Protein AF-A0A412JMR2-F1 (afdb_monomer_lite)

Foldseek 3Di:
DQAFDVVQLVVQLVLLLVLLVLLQVVQPFDDAPLLNLLLSLLSSLVSLLLRLQLVVVLVVLQADPVRHGDDPVVSCVVSVVVVCCSVPVVSVLSSLLSSQQSNQLSVLLVLVVCCVPQQKKAWDDFPDPDDDPLCVLRHRFIDGSPDCLCFFCPPHLDRNTRIHIDGHPDDGPDDRPDPDPSNGGDQQSRGRCNPRVNSGDCRHCSRVVPDPSSVVNSVVNCCLQAVLPPDLPDDDDPPCPPPVVVVLVVLLVVLCVPAAQDWADAPPDDDTAHEHSQLLVQAQPDDDSLSRSSSVCSVVCRVQRNSFAWPAWAADPDPDPFFGIWTWTWDDDSNQIKIFIWTAGPVRHIYRHYMGSDPVVVVRVVHD

Structure (mmCIF, N/CA/C/O backbone):
data_AF-A0A412JMR2-F1
#
_entry.id   AF-A0A412JMR2-F1
#
loop_
_atom_site.group_PDB
_atom_site.id
_atom_site.type_symbol
_atom_site.label_atom_id
_atom_site.label_alt_id
_atom_site.label_comp_id
_atom_site.label_asym_id
_atom_site.label_entity_id
_atom_site.label_seq_id
_atom_site.pdbx_PDB_ins_code
_atom_site.Cartn_x
_atom_site.Cartn_y
_atom_site.Cartn_z
_atom_site.occupancy
_atom_site.B_iso_or_equiv
_atom_site.auth_seq_id
_atom_site.auth_comp_id
_atom_site.auth_asym_id
_atom_site.auth_atom_id
_atom_site.pdbx_PDB_model_num
ATOM 1 N N . MET A 1 1 ? 2.542 -18.816 14.848 1.00 70.94 1 MET A N 1
ATOM 2 C CA . MET A 1 1 ? 1.785 -17.691 15.440 1.00 70.94 1 MET A CA 1
ATOM 3 C C . MET A 1 1 ? 0.774 -17.212 14.420 1.00 70.94 1 MET A C 1
ATOM 5 O O . MET A 1 1 ? 1.142 -17.093 13.261 1.00 70.94 1 MET A O 1
ATOM 9 N N . THR A 1 2 ? -0.471 -16.986 14.838 1.00 81.31 2 THR A N 1
ATOM 10 C CA . THR A 1 2 ? -1.615 -16.665 13.959 1.00 81.31 2 THR A CA 1
ATOM 11 C C . THR A 1 2 ? -2.001 -15.184 13.964 1.00 81.31 2 THR A C 1
ATOM 13 O O . THR A 1 2 ? -2.945 -14.798 13.287 1.00 81.31 2 THR A O 1
ATOM 16 N N . GLU A 1 3 ? -1.305 -14.352 14.735 1.00 89.50 3 GLU A N 1
ATOM 17 C CA . GLU A 1 3 ? -1.531 -12.905 14.827 1.00 89.50 3 GLU A CA 1
ATOM 18 C C . GLU A 1 3 ? -0.349 -12.153 14.220 1.00 89.50 3 GLU A C 1
ATOM 20 O O . GLU A 1 3 ? 0.743 -12.706 14.157 1.00 89.50 3 GLU A O 1
ATOM 25 N N . ILE A 1 4 ? -0.544 -10.914 13.772 1.00 95.56 4 ILE A N 1
ATOM 26 C CA . ILE A 1 4 ? 0.532 -10.047 13.269 1.00 95.56 4 ILE A CA 1
ATOM 27 C C . ILE A 1 4 ? 0.999 -9.148 14.413 1.00 95.56 4 ILE A C 1
ATOM 29 O O . ILE A 1 4 ? 0.169 -8.474 15.021 1.00 95.56 4 ILE A O 1
ATOM 33 N N . GLU A 1 5 ? 2.304 -9.109 14.695 1.00 95.31 5 GLU A N 1
ATOM 34 C CA . GLU A 1 5 ? 2.842 -8.167 15.683 1.00 95.31 5 GLU A CA 1
ATOM 35 C C . GLU A 1 5 ? 2.712 -6.726 15.159 1.00 95.31 5 GLU A C 1
ATOM 37 O O . GLU A 1 5 ? 3.319 -6.339 14.155 1.00 95.31 5 GLU A O 1
ATOM 42 N N . GLU A 1 6 ? 1.858 -5.944 15.819 1.00 92.62 6 GLU A N 1
ATOM 43 C CA . GLU A 1 6 ? 1.401 -4.648 15.320 1.00 92.62 6 GLU A CA 1
ATOM 44 C C . GLU A 1 6 ? 2.522 -3.602 15.276 1.00 92.62 6 GLU A C 1
ATOM 46 O O . GLU A 1 6 ? 2.574 -2.793 14.349 1.00 92.62 6 GLU A O 1
ATOM 51 N N . THR A 1 7 ? 3.451 -3.613 16.234 1.00 89.50 7 THR A N 1
ATOM 52 C CA . THR A 1 7 ? 4.534 -2.618 16.305 1.00 89.50 7 THR A CA 1
ATOM 53 C C . THR A 1 7 ? 5.479 -2.757 15.117 1.00 89.50 7 THR A C 1
ATOM 55 O O . THR A 1 7 ? 5.816 -1.783 14.439 1.00 89.50 7 THR A O 1
ATOM 58 N N . LEU A 1 8 ? 5.871 -3.989 14.827 1.00 94.19 8 LEU A N 1
ATOM 59 C CA . LEU A 1 8 ? 6.732 -4.351 13.722 1.00 94.19 8 LEU A CA 1
ATOM 60 C C . LEU A 1 8 ? 6.033 -4.144 12.379 1.00 94.19 8 LEU A C 1
ATOM 62 O O . LEU A 1 8 ? 6.672 -3.706 11.417 1.00 94.19 8 LEU A O 1
ATOM 66 N N . PHE A 1 9 ? 4.724 -4.406 12.316 1.00 96.19 9 PHE A N 1
ATOM 67 C CA . PHE A 1 9 ? 3.907 -4.044 11.162 1.00 96.19 9 PHE A CA 1
ATOM 68 C C . PHE A 1 9 ? 3.946 -2.538 10.920 1.00 96.19 9 PHE A C 1
ATOM 70 O O . PHE A 1 9 ? 4.261 -2.128 9.806 1.00 96.19 9 PHE A O 1
ATOM 77 N N . ASN A 1 10 ? 3.690 -1.727 11.949 1.00 87.44 10 ASN A N 1
ATOM 78 C CA . ASN A 1 10 ? 3.664 -0.270 11.843 1.00 87.44 10 ASN A CA 1
ATOM 79 C C . ASN A 1 10 ? 4.981 0.279 11.291 1.00 87.44 10 ASN A C 1
ATOM 81 O O . ASN A 1 10 ? 4.964 1.111 10.385 1.00 87.44 10 ASN A O 1
ATOM 85 N N . GLU A 1 11 ? 6.117 -0.209 11.789 1.00 91.69 11 GLU A N 1
ATOM 86 C CA . GLU A 1 11 ? 7.427 0.261 11.336 1.00 91.69 11 GLU A CA 1
ATOM 87 C C . GLU A 1 11 ? 7.760 -0.218 9.918 1.00 91.69 11 GLU A C 1
ATOM 89 O O . GLU A 1 11 ? 8.200 0.571 9.080 1.00 91.69 11 GLU A O 1
ATOM 94 N N . THR A 1 12 ? 7.483 -1.486 9.605 1.00 96.00 12 THR A N 1
ATOM 95 C CA . THR A 1 12 ? 7.681 -2.022 8.249 1.00 96.00 12 THR A CA 1
ATOM 96 C C . THR A 1 12 ? 6.821 -1.261 7.243 1.00 96.00 12 THR A C 1
ATOM 98 O O . THR A 1 12 ? 7.317 -0.790 6.219 1.00 96.00 12 THR A O 1
ATOM 101 N N . PHE A 1 13 ? 5.543 -1.075 7.562 1.00 95.56 13 PHE A N 1
ATOM 102 C CA . PHE A 1 13 ? 4.594 -0.358 6.727 1.00 95.56 13 PHE A CA 1
ATOM 103 C C . PHE A 1 13 ? 4.994 1.108 6.540 1.00 95.56 13 PHE A C 1
ATOM 105 O O . PHE A 1 13 ? 4.992 1.591 5.409 1.00 95.56 13 PHE A O 1
ATOM 112 N N . ARG A 1 14 ? 5.441 1.793 7.602 1.00 89.69 14 ARG A N 1
ATOM 113 C CA . ARG A 1 14 ? 5.983 3.158 7.517 1.00 89.69 14 ARG A CA 1
ATOM 114 C C . ARG A 1 14 ? 7.152 3.239 6.535 1.00 89.69 14 ARG A C 1
ATOM 116 O O . ARG A 1 14 ? 7.146 4.102 5.662 1.00 89.69 14 ARG A O 1
ATOM 123 N N . ILE A 1 15 ? 8.120 2.324 6.627 1.00 93.69 15 ILE A N 1
ATOM 124 C CA . ILE A 1 15 ? 9.290 2.285 5.733 1.00 93.69 15 ILE A CA 1
ATOM 125 C C . ILE A 1 15 ? 8.869 2.091 4.269 1.00 93.69 15 ILE A C 1
ATOM 127 O O . ILE A 1 15 ? 9.385 2.781 3.383 1.00 93.69 15 ILE A O 1
ATOM 131 N N . MET A 1 16 ? 7.924 1.187 4.000 1.00 97.69 16 MET A N 1
ATOM 132 C CA . MET A 1 16 ? 7.431 0.931 2.640 1.00 97.69 16 MET A CA 1
ATOM 133 C C . MET A 1 16 ? 6.616 2.106 2.083 1.00 97.69 16 MET A C 1
ATOM 135 O O . MET A 1 16 ? 6.753 2.467 0.908 1.00 97.69 16 MET A O 1
ATOM 139 N N . THR A 1 17 ? 5.824 2.762 2.926 1.00 90.69 17 THR A N 1
ATOM 140 C CA . THR A 1 17 ? 5.088 3.977 2.567 1.00 90.69 17 THR A CA 1
ATOM 141 C C . THR A 1 17 ? 6.037 5.145 2.296 1.00 90.69 17 THR A C 1
ATOM 143 O O . THR A 1 17 ? 5.881 5.830 1.285 1.00 90.69 17 THR A O 1
ATOM 146 N N . ASP A 1 18 ? 7.093 5.323 3.093 1.00 85.56 18 ASP A N 1
ATOM 147 C CA . ASP A 1 18 ? 8.135 6.329 2.846 1.00 85.56 18 ASP A CA 1
ATOM 148 C C . ASP A 1 18 ? 8.881 6.068 1.529 1.00 85.56 18 ASP A C 1
ATOM 150 O O . ASP A 1 18 ? 9.146 6.998 0.758 1.00 85.56 18 ASP A O 1
ATOM 154 N N . ALA A 1 19 ? 9.193 4.801 1.234 1.00 96.62 19 ALA A N 1
ATOM 155 C CA . ALA A 1 19 ? 9.780 4.388 -0.040 1.00 96.62 19 ALA A CA 1
ATOM 156 C C . ALA A 1 19 ? 8.877 4.781 -1.218 1.00 96.62 19 ALA A C 1
ATOM 158 O O . ALA A 1 19 ? 9.328 5.392 -2.190 1.00 96.62 19 ALA A O 1
ATOM 159 N N . THR A 1 20 ? 7.587 4.479 -1.092 1.00 95.81 20 THR A N 1
ATOM 160 C CA . THR A 1 20 ? 6.570 4.789 -2.097 1.00 95.81 20 THR A CA 1
ATOM 161 C C . THR A 1 20 ? 6.459 6.292 -2.308 1.00 95.81 20 THR A C 1
ATOM 163 O O . THR A 1 20 ? 6.627 6.760 -3.431 1.00 95.81 20 THR A O 1
ATOM 166 N N . ASN A 1 21 ? 6.294 7.069 -1.235 1.00 85.88 21 ASN A N 1
ATOM 167 C CA . ASN A 1 21 ? 6.208 8.530 -1.274 1.00 85.88 21 ASN A CA 1
ATOM 168 C C . ASN A 1 21 ? 7.411 9.163 -1.975 1.00 85.88 21 ASN A C 1
ATOM 170 O O . ASN A 1 21 ? 7.246 10.024 -2.840 1.00 85.88 21 ASN A O 1
ATOM 174 N N . LYS A 1 22 ? 8.617 8.687 -1.653 1.00 90.38 22 LYS A N 1
ATOM 175 C CA . LYS A 1 22 ? 9.860 9.120 -2.296 1.00 90.38 22 LYS A CA 1
ATOM 176 C C . LYS A 1 22 ? 9.936 8.736 -3.774 1.00 90.38 22 LYS A C 1
ATOM 178 O O . LYS A 1 22 ? 10.588 9.432 -4.549 1.00 90.38 22 LYS A O 1
ATOM 183 N N . GLY A 1 23 ? 9.341 7.613 -4.169 1.00 95.75 23 GLY A N 1
ATOM 184 C CA . GLY A 1 23 ? 9.210 7.219 -5.569 1.00 95.75 23 GLY A CA 1
ATOM 185 C C . GLY A 1 23 ? 8.267 8.150 -6.328 1.00 95.75 23 GLY A C 1
ATOM 186 O O . GLY A 1 23 ? 8.665 8.735 -7.336 1.00 95.75 23 GLY A O 1
ATOM 187 N N . LEU A 1 24 ? 7.058 8.352 -5.797 1.00 92.25 24 LEU A N 1
ATOM 188 C CA . LEU A 1 24 ? 6.036 9.223 -6.385 1.00 92.25 24 LEU A CA 1
ATOM 189 C C . LEU A 1 24 ? 6.554 10.659 -6.558 1.00 92.25 24 LEU A C 1
ATOM 191 O O . LEU A 1 24 ? 6.456 11.222 -7.646 1.00 92.25 24 LEU A O 1
ATOM 195 N N . SER A 1 25 ? 7.225 11.219 -5.542 1.00 87.38 25 SER A N 1
ATOM 196 C CA . SER A 1 25 ? 7.774 12.583 -5.603 1.00 87.38 25 SER A CA 1
ATOM 197 C C . SER A 1 25 ? 8.869 12.775 -6.665 1.00 87.38 25 SER A C 1
ATOM 199 O O . SER A 1 25 ? 9.234 13.908 -6.965 1.00 87.38 25 SER A O 1
ATOM 201 N N . LYS A 1 26 ? 9.435 11.691 -7.216 1.00 92.06 26 LYS A N 1
ATOM 202 C CA . LYS A 1 26 ? 10.478 11.728 -8.258 1.00 92.06 26 LYS A CA 1
ATOM 203 C C . LYS A 1 26 ? 9.945 11.593 -9.686 1.00 92.06 26 LYS A C 1
ATOM 205 O O . LYS A 1 26 ? 10.720 11.800 -10.617 1.00 92.06 26 LYS A O 1
ATOM 210 N N . SER A 1 27 ? 8.692 11.182 -9.875 1.00 85.50 27 SER A N 1
ATOM 211 C CA . SER A 1 27 ? 8.098 10.999 -11.211 1.00 85.50 27 SER A CA 1
ATOM 212 C C . SER A 1 27 ? 7.680 12.333 -11.846 1.00 85.50 27 SER A C 1
ATOM 214 O O . SER A 1 27 ? 7.721 12.490 -13.068 1.00 85.50 27 SER A O 1
ATOM 216 N N . GLY A 1 28 ? 7.293 13.309 -11.017 1.00 78.56 28 GLY A N 1
ATOM 217 C CA . GLY A 1 28 ? 6.685 14.561 -11.474 1.00 78.56 28 GLY A CA 1
ATOM 218 C C . GLY A 1 28 ? 5.279 14.385 -12.067 1.00 78.56 28 GLY A C 1
ATOM 219 O O . GLY A 1 28 ? 4.667 15.381 -12.432 1.00 78.56 28 GLY A O 1
ATOM 220 N N . ALA A 1 29 ? 4.771 13.150 -12.174 1.00 86.06 29 ALA A N 1
ATOM 221 C CA . ALA A 1 29 ? 3.400 12.865 -12.571 1.00 86.06 29 ALA A CA 1
ATOM 222 C C . ALA A 1 29 ? 2.416 13.195 -11.442 1.00 86.06 29 ALA A C 1
ATOM 224 O O . ALA A 1 29 ? 2.702 12.971 -10.261 1.00 86.06 29 ALA A O 1
ATOM 225 N N . GLU A 1 30 ? 1.241 13.692 -11.821 1.00 79.56 30 GLU A N 1
ATOM 226 C CA . GLU A 1 30 ? 0.117 13.822 -10.905 1.00 79.56 30 GLU A CA 1
ATOM 227 C C . GLU A 1 30 ? -0.469 12.436 -10.631 1.00 79.56 30 GLU A C 1
ATOM 229 O O . GLU A 1 30 ? -0.770 11.670 -11.545 1.00 79.56 30 GLU A O 1
ATOM 234 N N . VAL A 1 31 ? -0.591 12.097 -9.351 1.00 80.31 31 VAL A N 1
ATOM 235 C CA . VAL A 1 31 ? -1.072 10.793 -8.905 1.00 80.31 31 VAL A CA 1
ATOM 236 C C . VAL A 1 31 ? -2.409 10.988 -8.221 1.00 80.31 31 VAL A C 1
ATOM 238 O O . VAL A 1 31 ? -2.499 11.709 -7.226 1.00 80.31 31 VAL A O 1
ATOM 241 N N . THR A 1 32 ? -3.437 10.315 -8.734 1.00 75.19 32 THR A N 1
ATOM 242 C CA . THR A 1 32 ? -4.777 10.398 -8.156 1.00 75.19 32 THR A CA 1
ATOM 243 C C . THR A 1 32 ? -4.795 9.822 -6.733 1.00 75.19 32 THR A C 1
ATOM 245 O O . THR A 1 32 ? -4.047 8.881 -6.430 1.00 75.19 32 THR A O 1
ATOM 248 N N . PRO A 1 33 ? -5.672 10.326 -5.846 1.00 69.25 33 PRO A N 1
ATOM 249 C CA . PRO A 1 33 ? -5.843 9.759 -4.509 1.00 69.25 33 PRO A CA 1
ATOM 250 C C . PRO A 1 33 ? -6.156 8.254 -4.530 1.00 69.25 33 PRO A C 1
ATOM 252 O O . PRO A 1 33 ? -5.578 7.498 -3.751 1.00 69.25 33 PRO A O 1
ATOM 255 N N . GLY A 1 34 ? -6.993 7.801 -5.473 1.00 70.44 34 GLY A N 1
ATOM 256 C CA . GLY A 1 34 ? -7.334 6.382 -5.630 1.00 70.44 34 GLY A CA 1
ATOM 257 C C . GLY A 1 34 ? -6.135 5.510 -6.014 1.00 70.44 34 GLY A C 1
ATOM 258 O O . GLY A 1 34 ? -5.950 4.427 -5.463 1.00 70.44 34 GLY A O 1
ATOM 259 N N . PHE A 1 35 ? -5.249 5.986 -6.894 1.00 80.50 35 PHE A N 1
ATOM 260 C CA . PHE A 1 35 ? -4.040 5.233 -7.229 1.00 80.50 35 PHE A CA 1
ATOM 261 C C . PHE A 1 35 ? -3.037 5.187 -6.067 1.00 80.50 35 PHE A C 1
ATOM 263 O O . PHE A 1 35 ? -2.495 4.126 -5.748 1.00 80.50 35 PHE A O 1
ATOM 270 N N . ARG A 1 36 ? -2.829 6.320 -5.381 1.00 80.94 36 ARG A N 1
ATOM 271 C CA . ARG A 1 36 ? -1.994 6.395 -4.168 1.00 80.94 36 ARG A CA 1
ATOM 272 C C . ARG A 1 36 ? -2.455 5.400 -3.104 1.00 80.94 36 ARG A C 1
ATOM 274 O O . ARG A 1 36 ? -1.627 4.758 -2.463 1.00 80.94 36 ARG A O 1
ATOM 281 N N . GLN A 1 37 ? -3.760 5.239 -2.961 1.00 76.25 37 GLN A N 1
ATOM 282 C CA . GLN A 1 37 ? -4.337 4.271 -2.050 1.00 76.25 37 GLN A CA 1
ATOM 283 C C . GLN A 1 37 ? -4.059 2.824 -2.457 1.00 76.25 37 GLN A C 1
ATOM 285 O O . GLN A 1 37 ? -3.725 2.023 -1.588 1.00 76.25 37 GLN A O 1
ATOM 290 N N . LYS A 1 38 ? -4.184 2.454 -3.740 1.00 83.75 38 LYS A N 1
ATOM 291 C CA . LYS A 1 38 ? -3.843 1.084 -4.167 1.00 83.75 38 LYS A CA 1
ATOM 292 C C . LYS A 1 38 ? -2.412 0.730 -3.774 1.00 83.75 38 LYS A C 1
ATOM 294 O O . LYS A 1 38 ? -2.175 -0.354 -3.246 1.00 83.75 38 LYS A O 1
ATOM 299 N N . LEU A 1 39 ? -1.488 1.678 -3.958 1.00 90.94 39 LEU A N 1
ATOM 300 C CA . LEU A 1 39 ? -0.096 1.541 -3.525 1.00 90.94 39 LEU A CA 1
ATOM 301 C C . LEU A 1 39 ? 0.022 1.347 -2.011 1.00 90.94 39 LEU A C 1
ATOM 303 O O . LEU A 1 39 ? 0.738 0.458 -1.556 1.00 90.94 39 LEU A O 1
ATOM 307 N N . GLU A 1 40 ? -0.702 2.135 -1.221 1.00 87.38 40 GLU A N 1
ATOM 308 C CA . GLU A 1 40 ? -0.729 1.993 0.235 1.00 87.38 40 GLU A CA 1
ATOM 309 C C . GLU A 1 40 ? -1.300 0.635 0.681 1.00 87.38 40 GLU A C 1
ATOM 311 O O . GLU A 1 40 ? -0.712 -0.041 1.525 1.00 87.38 40 GLU A O 1
ATOM 316 N N . GLN A 1 41 ? -2.394 0.177 0.070 1.00 87.62 41 GLN A N 1
ATOM 317 C CA . GLN A 1 41 ? -2.983 -1.137 0.335 1.00 87.62 41 GLN A CA 1
ATOM 318 C C . GLN A 1 41 ? -2.023 -2.272 -0.032 1.00 87.62 41 GLN A C 1
ATOM 320 O O . GLN A 1 41 ? -1.878 -3.225 0.737 1.00 87.62 41 GLN A O 1
ATOM 325 N N . GLY A 1 42 ? -1.337 -2.162 -1.173 1.00 92.75 42 GLY A N 1
ATOM 326 C CA . GLY A 1 42 ? -0.282 -3.088 -1.574 1.00 92.75 42 GLY A CA 1
ATOM 327 C C . GLY A 1 42 ? 0.863 -3.126 -0.560 1.00 92.75 42 GLY A C 1
ATOM 328 O O . GLY A 1 42 ? 1.297 -4.208 -0.159 1.00 92.75 42 GLY A O 1
ATOM 329 N N . ASN A 1 43 ? 1.299 -1.961 -0.073 1.00 95.56 43 ASN A N 1
ATOM 330 C CA . ASN A 1 43 ? 2.328 -1.860 0.962 1.00 95.56 43 ASN A CA 1
ATOM 331 C C . ASN A 1 43 ? 1.886 -2.498 2.279 1.00 95.56 43 ASN A C 1
ATOM 333 O O . ASN A 1 43 ? 2.686 -3.189 2.910 1.00 95.56 43 ASN A O 1
ATOM 337 N N . ALA A 1 44 ? 0.634 -2.295 2.692 1.00 94.00 44 ALA A N 1
ATOM 338 C CA . ALA A 1 44 ? 0.090 -2.883 3.910 1.00 94.00 44 ALA A CA 1
ATOM 339 C C . ALA A 1 44 ? 0.073 -4.416 3.825 1.00 94.00 44 ALA A C 1
ATOM 341 O O . ALA A 1 44 ? 0.556 -5.089 4.734 1.00 94.00 44 ALA A O 1
ATOM 342 N N . VAL A 1 45 ? -0.394 -4.975 2.703 1.00 95.44 45 VAL A N 1
ATOM 343 C CA . VAL A 1 45 ? -0.373 -6.427 2.456 1.00 95.44 45 VAL A CA 1
ATOM 344 C C . VAL A 1 45 ? 1.053 -6.966 2.496 1.00 95.44 45 VAL A C 1
ATOM 346 O O . VAL A 1 45 ? 1.334 -7.894 3.255 1.00 95.44 45 VAL A O 1
ATOM 349 N N . PHE A 1 46 ? 1.972 -6.360 1.740 1.00 97.81 46 PHE A N 1
ATOM 350 C CA . PHE A 1 46 ? 3.371 -6.785 1.715 1.00 97.81 46 PHE A CA 1
ATOM 351 C C . PHE A 1 46 ? 4.011 -6.743 3.110 1.00 97.81 46 PHE A C 1
ATOM 353 O O . PHE A 1 46 ? 4.654 -7.706 3.530 1.00 97.81 46 PHE A O 1
ATOM 360 N N . SER A 1 47 ? 3.785 -5.656 3.853 1.00 97.81 47 SER A N 1
ATOM 361 C CA . SER A 1 47 ? 4.330 -5.460 5.199 1.00 97.81 47 SER A CA 1
ATOM 362 C C . SER A 1 47 ? 3.789 -6.499 6.175 1.00 97.81 47 SER A C 1
ATOM 364 O O . SER A 1 47 ? 4.565 -7.109 6.903 1.00 97.81 47 SER A O 1
ATOM 366 N N . ALA A 1 48 ? 2.484 -6.774 6.148 1.00 97.31 48 ALA A N 1
ATOM 367 C CA . ALA A 1 48 ? 1.872 -7.780 7.008 1.00 97.31 48 ALA A CA 1
ATOM 368 C C . ALA A 1 48 ? 2.422 -9.190 6.726 1.00 97.31 48 ALA A C 1
ATOM 370 O O . ALA A 1 48 ? 2.775 -9.904 7.664 1.00 97.31 48 ALA A O 1
ATOM 371 N N . PHE A 1 49 ? 2.588 -9.577 5.455 1.00 97.88 49 PHE A N 1
ATOM 372 C CA . PHE A 1 49 ? 3.207 -10.864 5.112 1.00 97.88 49 PHE A CA 1
ATOM 373 C C . PHE A 1 49 ? 4.686 -10.936 5.503 1.00 97.88 49 PHE A C 1
ATOM 375 O O . PHE A 1 49 ? 5.124 -11.969 6.015 1.00 97.88 49 PHE A O 1
ATOM 382 N N . LYS A 1 50 ? 5.455 -9.854 5.320 1.00 97.38 50 LYS A N 1
ATOM 383 C CA . LYS A 1 50 ? 6.855 -9.784 5.765 1.00 97.38 50 LYS A CA 1
ATOM 384 C C . LYS A 1 50 ? 6.964 -9.976 7.277 1.00 97.38 50 LYS A C 1
ATOM 386 O O . LYS A 1 50 ? 7.758 -10.798 7.731 1.00 97.38 50 LYS A O 1
ATOM 391 N N . VAL A 1 51 ? 6.139 -9.270 8.052 1.00 97.25 51 VAL A N 1
ATOM 392 C CA . VAL A 1 51 ? 6.109 -9.392 9.516 1.00 97.25 51 VAL A CA 1
ATOM 393 C C . VAL A 1 51 ? 5.689 -10.788 9.940 1.00 97.25 51 VAL A C 1
ATOM 395 O O . VAL A 1 51 ? 6.391 -11.407 10.737 1.00 97.25 51 VAL A O 1
ATOM 398 N N . HIS A 1 52 ? 4.623 -11.329 9.345 1.00 97.12 52 HIS A N 1
ATOM 399 C CA . HIS A 1 52 ? 4.180 -12.691 9.621 1.00 97.12 52 HIS A CA 1
ATOM 400 C C . HIS A 1 52 ? 5.279 -13.722 9.350 1.00 97.12 52 HIS A C 1
ATOM 402 O O . HIS A 1 52 ? 5.460 -14.655 10.131 1.00 97.12 52 HIS A O 1
ATOM 408 N N . ARG A 1 53 ? 6.018 -13.573 8.246 1.00 95.50 53 ARG A N 1
ATOM 409 C CA . ARG A 1 53 ? 7.141 -14.452 7.924 1.00 95.50 53 ARG A CA 1
ATOM 410 C C . ARG A 1 53 ? 8.234 -14.334 8.981 1.00 95.50 53 ARG A C 1
ATOM 412 O O . ARG A 1 53 ? 8.563 -15.335 9.610 1.00 95.50 53 ARG A O 1
ATOM 419 N N . MET A 1 54 ? 8.736 -13.122 9.211 1.00 95.31 54 MET A N 1
ATOM 420 C CA . MET A 1 54 ? 9.851 -12.880 10.124 1.00 95.31 54 MET A CA 1
ATOM 421 C C . MET A 1 54 ? 9.551 -13.364 11.547 1.00 95.31 54 MET A C 1
ATOM 423 O O . MET A 1 54 ? 10.349 -14.096 12.125 1.00 95.31 54 MET A O 1
ATOM 427 N N . GLN A 1 55 ? 8.390 -13.017 12.106 1.00 94.56 55 GLN A N 1
ATOM 428 C CA . GLN A 1 55 ? 8.031 -13.418 13.470 1.00 94.56 55 GLN A CA 1
ATOM 429 C C . GLN A 1 55 ? 7.916 -14.949 13.615 1.00 94.56 55 GLN A C 1
ATOM 431 O O . GLN A 1 55 ? 8.273 -15.500 14.654 1.00 94.56 55 GLN A O 1
ATOM 436 N N . ASN A 1 56 ? 7.424 -15.650 12.584 1.00 94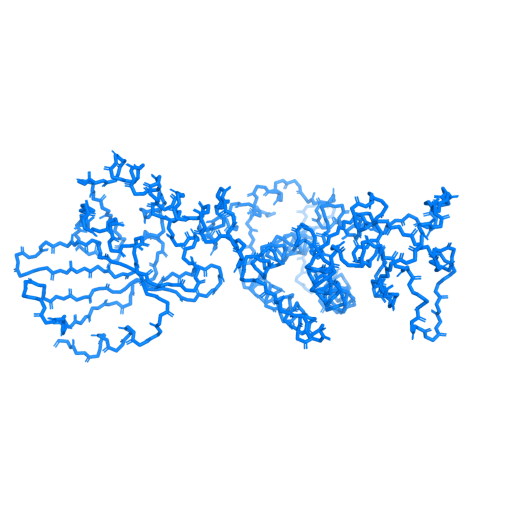.56 56 ASN A N 1
ATOM 437 C CA . ASN A 1 56 ? 7.270 -17.103 12.620 1.00 94.56 56 ASN A CA 1
ATOM 438 C C . ASN A 1 56 ? 8.606 -17.809 12.398 1.00 94.56 56 ASN A C 1
ATOM 440 O O . ASN A 1 56 ? 8.853 -18.820 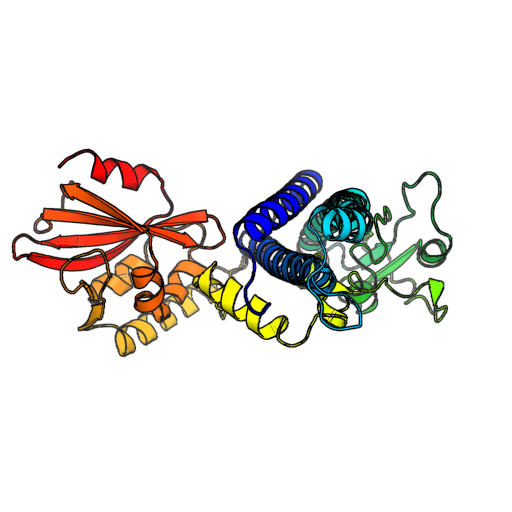13.050 1.00 94.56 56 ASN A O 1
ATOM 444 N N . ASP A 1 57 ? 9.484 -17.253 11.561 1.00 93.50 57 ASP A N 1
ATOM 445 C CA . ASP A 1 57 ? 10.844 -17.763 11.430 1.00 93.50 57 ASP A CA 1
ATOM 446 C C . ASP A 1 57 ? 11.598 -17.668 12.777 1.00 93.50 57 ASP A C 1
ATOM 448 O O . ASP A 1 57 ? 12.292 -18.604 13.171 1.00 93.50 57 ASP A O 1
ATOM 452 N N . ILE A 1 58 ? 11.425 -16.566 13.522 1.00 94.12 58 ILE A N 1
ATOM 453 C CA . ILE A 1 58 ? 12.006 -16.379 14.866 1.00 94.12 58 ILE A CA 1
ATOM 454 C C . ILE A 1 58 ? 11.409 -17.376 15.869 1.00 94.12 58 ILE A C 1
ATOM 456 O O . ILE A 1 58 ? 12.139 -18.014 16.633 1.00 94.12 58 ILE A O 1
ATOM 460 N N . ALA A 1 59 ? 10.080 -17.520 15.874 1.00 93.69 59 ALA A N 1
ATOM 461 C CA . ALA A 1 59 ? 9.379 -18.426 16.781 1.00 93.69 59 ALA A CA 1
ATOM 462 C C . ALA A 1 59 ? 9.744 -19.897 16.527 1.00 93.69 59 ALA A C 1
ATOM 464 O O . ALA A 1 59 ? 9.876 -20.669 17.476 1.00 93.69 59 ALA A O 1
ATOM 465 N N . ALA A 1 60 ? 9.975 -20.279 15.268 1.00 93.44 60 ALA A N 1
ATOM 466 C CA . ALA A 1 60 ? 10.386 -21.630 14.892 1.00 93.44 60 ALA A CA 1
ATOM 467 C C . ALA A 1 60 ? 11.751 -22.035 15.478 1.00 93.44 60 ALA A C 1
ATOM 469 O O . ALA A 1 60 ? 12.047 -23.223 15.552 1.00 93.44 60 ALA A O 1
ATOM 470 N N . GLN A 1 61 ? 12.569 -21.075 15.924 1.00 95.62 61 GLN A N 1
ATOM 471 C CA . GLN A 1 61 ? 13.870 -21.346 16.537 1.00 95.62 61 GLN A CA 1
ATOM 472 C C . GLN A 1 61 ? 13.821 -21.549 18.055 1.00 95.62 61 GLN A C 1
ATOM 474 O O . GLN A 1 61 ? 14.863 -21.858 18.630 1.00 95.62 61 GLN A O 1
ATOM 479 N N . LEU A 1 62 ? 12.668 -21.371 18.717 1.00 96.12 62 LEU A N 1
ATOM 480 C CA . LEU A 1 62 ? 12.554 -21.437 20.185 1.00 96.12 62 LEU A CA 1
ATOM 481 C C . LEU A 1 62 ? 12.909 -22.811 20.763 1.00 96.12 62 LEU A C 1
ATOM 483 O O . LEU A 1 62 ? 13.496 -22.891 21.842 1.00 96.12 62 LEU A O 1
ATOM 487 N N . TYR A 1 63 ? 12.555 -23.878 20.052 1.00 96.12 63 TYR A N 1
ATOM 488 C CA . TYR A 1 63 ? 12.755 -25.253 20.494 1.00 96.12 63 TYR A CA 1
ATOM 489 C C . TYR A 1 63 ? 13.838 -25.935 19.659 1.00 96.12 63 TYR A C 1
ATOM 491 O O . TYR A 1 63 ? 14.036 -25.610 18.486 1.00 96.12 63 TYR A O 1
ATOM 499 N N . ASP A 1 64 ? 14.569 -26.863 20.267 1.00 93.62 64 ASP A N 1
ATOM 500 C CA . ASP A 1 64 ? 15.475 -27.752 19.544 1.00 93.62 64 ASP A CA 1
ATOM 501 C C . ASP A 1 64 ? 14.716 -28.893 18.836 1.00 93.62 64 ASP A C 1
ATOM 503 O O . ASP A 1 64 ? 13.487 -28.992 18.890 1.00 93.62 64 ASP A O 1
ATOM 507 N N . SER A 1 65 ? 15.449 -29.787 18.166 1.00 93.69 65 SER A N 1
ATOM 508 C CA . SER A 1 65 ? 14.864 -30.932 17.455 1.00 93.69 65 SER A CA 1
ATOM 509 C C . SER A 1 65 ? 14.135 -31.931 18.360 1.00 93.69 65 SER A C 1
ATOM 511 O O . SER A 1 65 ? 13.372 -32.750 17.855 1.00 93.69 65 SER A O 1
ATOM 513 N N . ASN A 1 66 ? 14.370 -31.887 19.674 1.00 94.62 66 ASN A N 1
ATOM 514 C CA . ASN A 1 66 ? 13.723 -32.746 20.664 1.00 94.62 66 ASN A CA 1
ATOM 515 C C . ASN A 1 66 ? 12.517 -32.056 21.327 1.00 94.62 66 ASN A C 1
ATOM 517 O O . ASN A 1 66 ? 11.896 -32.638 22.214 1.00 94.62 66 ASN A O 1
ATOM 521 N N . GLY A 1 67 ? 12.184 -30.823 20.922 1.00 94.00 67 GLY A N 1
ATOM 522 C CA . GLY A 1 67 ? 11.100 -30.039 21.513 1.00 94.00 67 GLY A CA 1
ATOM 523 C C . GLY A 1 67 ? 11.469 -29.377 22.843 1.00 94.00 67 GLY A C 1
ATOM 524 O O . GLY A 1 67 ? 10.577 -28.943 23.573 1.00 94.00 67 GLY A O 1
ATOM 525 N N . VAL A 1 68 ? 12.759 -29.287 23.182 1.00 96.38 68 VAL A N 1
ATOM 526 C CA . VAL A 1 68 ? 13.230 -28.635 24.410 1.00 96.38 68 VAL A CA 1
ATOM 527 C C . VAL A 1 68 ? 13.461 -27.150 24.146 1.00 96.38 68 VAL A C 1
ATOM 529 O O . VAL A 1 68 ? 14.061 -26.772 23.140 1.00 96.38 68 VAL A O 1
ATOM 532 N N . LEU A 1 69 ? 12.969 -26.293 25.047 1.00 97.31 69 LEU A N 1
ATOM 533 C CA . LEU A 1 69 ? 13.148 -24.843 24.954 1.00 97.31 69 LEU A CA 1
ATOM 534 C C . LEU A 1 69 ? 14.639 -24.493 25.054 1.00 97.31 69 LEU A C 1
ATOM 536 O O . LEU A 1 69 ? 15.298 -24.845 26.036 1.00 97.31 69 LEU A O 1
ATOM 540 N N . LYS A 1 70 ? 15.162 -23.777 24.058 1.00 97.81 70 LYS A N 1
ATOM 541 C CA . LYS A 1 70 ? 16.567 -23.360 24.037 1.00 97.81 70 LYS A CA 1
ATOM 542 C C . LYS A 1 70 ? 16.841 -22.277 25.095 1.00 97.81 70 LYS A C 1
ATOM 544 O O . LYS A 1 70 ? 15.992 -21.410 25.318 1.00 97.81 70 LYS A O 1
ATOM 549 N N . PRO A 1 71 ? 18.043 -22.243 25.703 1.00 97.69 71 PRO A N 1
ATOM 550 C CA . PRO A 1 71 ? 18.491 -21.094 26.486 1.00 97.69 71 PRO A CA 1
ATOM 551 C C . PRO A 1 71 ? 18.477 -19.807 25.652 1.00 97.69 71 PRO A C 1
ATOM 553 O O . PRO A 1 71 ? 18.803 -19.828 24.464 1.00 97.69 71 PRO A O 1
ATOM 556 N N . PHE A 1 72 ? 18.165 -18.674 26.287 1.00 96.94 72 PHE A N 1
ATOM 557 C CA . PHE A 1 72 ? 17.995 -17.390 25.596 1.00 96.94 72 PHE A CA 1
ATOM 558 C C . PHE A 1 72 ? 19.188 -17.002 24.711 1.00 96.94 72 PHE A C 1
ATOM 560 O O . PHE A 1 72 ? 18.990 -16.648 23.553 1.00 96.94 72 PHE A O 1
ATOM 567 N N . GLU A 1 73 ? 20.422 -17.105 25.215 1.00 97.31 73 GLU A N 1
ATOM 568 C CA . GLU A 1 73 ? 21.612 -16.738 24.431 1.00 97.31 73 GLU A CA 1
ATOM 569 C C . GLU A 1 73 ? 21.816 -17.646 23.213 1.00 97.31 73 GLU A C 1
ATOM 571 O O . GLU A 1 73 ? 22.231 -17.168 22.160 1.00 97.31 73 GLU A O 1
ATOM 576 N N . GLN A 1 74 ? 21.471 -18.933 23.315 1.00 96.44 74 GLN A N 1
ATOM 577 C CA . GLN A 1 74 ? 21.527 -19.837 22.168 1.00 96.44 74 GLN A CA 1
ATOM 578 C C . GLN A 1 74 ? 20.477 -19.448 21.125 1.00 96.44 74 GLN A C 1
ATOM 580 O O . GLN A 1 74 ? 20.823 -19.220 19.972 1.00 96.44 74 GLN A O 1
ATOM 585 N N . TRP A 1 75 ? 19.215 -19.295 21.536 1.00 97.12 75 TRP A N 1
ATOM 586 C CA . TRP A 1 75 ? 18.138 -18.873 20.638 1.00 97.12 75 TRP A CA 1
ATOM 587 C C . TRP A 1 75 ? 18.454 -17.542 19.944 1.00 97.12 75 TRP A C 1
ATOM 589 O O . TRP A 1 75 ? 18.316 -17.433 18.729 1.00 97.12 75 TRP A O 1
ATOM 599 N N . LYS A 1 76 ? 18.939 -16.549 20.698 1.00 96.25 76 LYS A N 1
ATOM 600 C CA . LYS A 1 76 ? 19.341 -15.233 20.185 1.00 96.25 76 LYS A CA 1
ATOM 601 C C . LYS A 1 76 ? 20.430 -15.347 19.115 1.00 96.25 76 LYS A C 1
ATOM 603 O O . LYS A 1 76 ? 20.329 -14.687 18.083 1.00 96.25 76 LYS A O 1
ATOM 608 N N . ASN A 1 77 ? 21.445 -16.179 19.344 1.00 95.69 77 ASN A N 1
ATOM 609 C CA . ASN A 1 77 ? 22.509 -16.414 18.367 1.00 95.69 77 ASN A CA 1
ATOM 610 C C . ASN A 1 77 ? 21.993 -17.148 17.121 1.00 95.69 77 ASN A C 1
ATOM 612 O O . ASN A 1 77 ? 22.387 -16.793 16.013 1.00 95.69 77 ASN A O 1
ATOM 616 N N . ASP A 1 78 ? 21.076 -18.105 17.285 1.00 94.50 78 ASP A N 1
ATOM 617 C CA . ASP A 1 78 ? 20.481 -18.862 16.177 1.00 94.50 78 ASP A CA 1
ATOM 618 C C . ASP A 1 78 ? 19.630 -17.965 15.257 1.00 94.50 78 ASP A C 1
ATOM 620 O O . ASP A 1 78 ? 19.661 -18.114 14.034 1.00 94.50 78 ASP A O 1
ATOM 624 N N . VAL A 1 79 ? 18.876 -17.009 15.819 1.00 95.50 79 VAL A N 1
ATOM 625 C CA . VAL A 1 79 ? 18.002 -16.116 15.031 1.00 95.50 79 VAL A CA 1
ATOM 626 C C . VAL A 1 79 ? 18.736 -14.918 14.429 1.00 95.50 79 VAL A C 1
ATOM 628 O O . VAL A 1 79 ? 18.268 -14.361 13.434 1.00 95.50 79 VAL A O 1
ATOM 631 N N . HIS A 1 80 ? 19.869 -14.501 15.005 1.00 93.56 80 HIS A N 1
ATOM 632 C CA . HIS A 1 80 ? 20.548 -13.257 14.632 1.00 93.56 80 HIS A CA 1
ATOM 633 C C . HIS A 1 80 ? 20.915 -13.158 13.138 1.00 93.56 80 HIS A C 1
ATOM 635 O O . HIS A 1 80 ? 20.570 -12.140 12.534 1.00 93.56 80 HIS A O 1
ATOM 641 N N . PRO A 1 81 ? 21.517 -14.180 12.490 1.00 91.81 81 PRO A N 1
ATOM 642 C CA . PRO A 1 81 ? 21.855 -14.097 11.069 1.00 91.81 81 PRO A CA 1
ATOM 643 C C . PRO A 1 81 ? 20.630 -13.865 10.184 1.00 91.81 81 PRO A C 1
ATOM 645 O O . PRO A 1 81 ? 20.673 -13.088 9.237 1.00 91.81 81 PRO A O 1
ATOM 648 N N . MET A 1 82 ? 19.513 -14.517 10.492 1.00 90.19 82 MET A N 1
ATOM 649 C CA . MET A 1 82 ? 18.278 -14.378 9.728 1.00 90.19 82 MET A CA 1
ATOM 650 C C . MET A 1 82 ? 17.596 -13.026 9.979 1.00 90.19 82 MET A C 1
ATOM 652 O O . MET A 1 82 ? 17.074 -12.417 9.045 1.00 90.19 82 MET A O 1
ATOM 656 N N . LEU A 1 83 ? 17.629 -12.536 11.221 1.00 90.38 83 LEU A N 1
ATOM 657 C CA . LEU A 1 83 ? 17.158 -11.195 11.561 1.00 90.38 83 LEU A CA 1
ATOM 658 C C . LEU A 1 83 ? 17.925 -10.119 10.791 1.00 90.38 83 LEU A C 1
ATOM 660 O O . LEU A 1 83 ? 17.292 -9.242 10.211 1.00 90.38 83 LEU A O 1
ATOM 664 N N . ASP A 1 84 ? 19.256 -10.220 10.725 1.00 90.25 84 ASP A N 1
ATOM 665 C CA . ASP A 1 84 ? 20.111 -9.284 9.983 1.00 90.25 84 ASP A CA 1
ATOM 666 C C . ASP A 1 84 ? 19.732 -9.201 8.493 1.00 90.25 84 ASP A C 1
ATOM 668 O O . ASP A 1 84 ? 19.642 -8.114 7.915 1.00 90.25 84 ASP A O 1
ATOM 672 N N . HIS A 1 85 ? 19.377 -10.332 7.877 1.00 88.88 85 HIS A N 1
ATOM 673 C CA . HIS A 1 85 ? 18.843 -10.338 6.516 1.00 88.88 85 HIS A CA 1
ATOM 674 C C . HIS A 1 85 ? 17.495 -9.612 6.428 1.00 88.88 85 HIS A C 1
ATOM 676 O O . HIS A 1 85 ? 17.343 -8.718 5.591 1.00 88.88 85 HIS A O 1
ATOM 682 N N . HIS A 1 86 ? 16.536 -9.955 7.298 1.00 90.00 86 HIS A N 1
ATOM 683 C CA . HIS A 1 86 ? 15.187 -9.380 7.278 1.00 90.00 86 HIS A CA 1
ATOM 684 C C . HIS A 1 86 ? 15.171 -7.862 7.490 1.00 90.00 86 HIS A C 1
ATOM 686 O O . HIS A 1 86 ? 14.399 -7.181 6.808 1.00 90.00 86 HIS A O 1
ATOM 692 N N . ILE A 1 87 ? 16.001 -7.340 8.402 1.00 90.75 87 ILE A N 1
ATOM 693 C CA . ILE A 1 87 ? 16.002 -5.920 8.809 1.00 90.75 87 ILE A CA 1
ATOM 694 C C . ILE A 1 87 ? 17.119 -5.090 8.158 1.00 90.75 87 ILE A C 1
ATOM 696 O O . ILE A 1 87 ? 17.060 -3.863 8.176 1.00 90.75 87 ILE A O 1
ATOM 700 N N . GLY A 1 88 ? 18.126 -5.737 7.569 1.00 92.06 88 GLY A N 1
ATOM 701 C CA . GLY A 1 88 ? 19.262 -5.094 6.912 1.00 92.06 88 GLY A CA 1
ATOM 702 C C . GLY A 1 88 ? 19.232 -5.288 5.399 1.00 92.06 88 GLY A C 1
ATOM 703 O O . GLY A 1 88 ? 18.708 -4.455 4.651 1.00 92.06 88 GLY A O 1
ATOM 704 N N . HIS A 1 89 ? 19.834 -6.382 4.930 1.00 91.44 89 HIS A N 1
ATOM 705 C CA . HIS A 1 89 ? 20.107 -6.605 3.506 1.00 91.44 89 HIS A CA 1
ATOM 706 C C . HIS A 1 89 ? 18.845 -6.698 2.634 1.00 91.44 89 HIS A C 1
ATOM 708 O O . HIS A 1 89 ? 18.770 -6.043 1.584 1.00 91.44 89 HIS A O 1
ATOM 714 N N . TRP A 1 90 ? 17.847 -7.482 3.053 1.00 95.12 90 TRP A N 1
ATOM 715 C CA . TRP A 1 90 ? 16.595 -7.624 2.306 1.00 95.12 90 TRP A CA 1
ATOM 716 C C . TRP A 1 90 ? 15.772 -6.347 2.386 1.00 95.12 90 TRP A C 1
ATOM 718 O O . TRP A 1 90 ? 15.383 -5.828 1.342 1.00 95.12 90 TRP A O 1
ATOM 728 N N . LEU A 1 91 ? 15.626 -5.756 3.577 1.00 96.00 91 LEU A N 1
ATOM 729 C CA . LEU A 1 91 ? 14.875 -4.509 3.752 1.00 96.00 91 LEU A CA 1
ATOM 730 C C . LEU A 1 91 ? 15.423 -3.368 2.886 1.00 96.00 91 LEU A C 1
ATOM 732 O O . LEU A 1 91 ? 14.657 -2.649 2.248 1.00 96.00 91 LEU A O 1
ATOM 736 N N . ARG A 1 92 ? 16.751 -3.221 2.789 1.00 96.94 92 ARG A N 1
ATOM 737 C CA . ARG A 1 92 ? 17.374 -2.230 1.895 1.00 96.94 92 ARG A CA 1
ATOM 738 C C . ARG A 1 92 ? 17.022 -2.481 0.426 1.00 96.94 92 ARG A C 1
ATOM 740 O O . ARG A 1 92 ? 16.801 -1.528 -0.324 1.00 96.94 92 ARG A O 1
ATOM 747 N N . THR A 1 93 ? 17.011 -3.740 -0.002 1.00 96.25 93 THR A N 1
ATOM 748 C CA . THR A 1 93 ? 16.711 -4.125 -1.391 1.00 96.25 93 THR A CA 1
ATOM 749 C C . THR A 1 93 ? 15.238 -3.903 -1.726 1.00 96.25 93 THR A C 1
ATOM 751 O O . THR A 1 93 ? 14.926 -3.325 -2.770 1.00 96.25 93 THR A O 1
ATOM 754 N N . GLU A 1 94 ? 14.347 -4.285 -0.815 1.00 97.69 94 GLU A N 1
ATOM 755 C CA . GLU A 1 94 ? 12.904 -4.054 -0.891 1.00 97.69 94 GLU A CA 1
ATOM 756 C C . GLU A 1 94 ? 12.589 -2.557 -0.926 1.00 97.69 94 GLU A C 1
ATOM 758 O O . GLU A 1 94 ? 11.910 -2.103 -1.841 1.00 97.69 94 GLU A O 1
ATOM 763 N N . TYR A 1 95 ? 13.166 -1.767 -0.015 1.00 97.88 95 TYR A N 1
ATOM 764 C CA . TYR A 1 95 ? 13.001 -0.312 0.023 1.00 97.88 95 TYR A CA 1
ATOM 765 C C . TYR A 1 95 ? 13.409 0.341 -1.302 1.00 97.88 95 TYR A C 1
ATOM 767 O O . TYR A 1 95 ? 12.647 1.106 -1.894 1.00 97.88 95 TYR A O 1
ATOM 775 N N . ASN A 1 96 ? 14.607 0.032 -1.808 1.00 97.38 96 ASN A N 1
ATOM 776 C CA . ASN A 1 96 ? 15.092 0.620 -3.057 1.00 97.38 96 ASN A CA 1
ATOM 777 C C . ASN A 1 96 ? 14.228 0.209 -4.257 1.00 97.38 96 ASN A C 1
ATOM 779 O O . ASN A 1 96 ? 13.938 1.041 -5.121 1.00 97.38 96 ASN A O 1
ATOM 783 N N . THR A 1 97 ? 13.779 -1.046 -4.286 1.00 97.44 97 THR A N 1
ATOM 784 C CA . THR A 1 97 ? 12.888 -1.556 -5.332 1.00 97.44 97 THR A CA 1
ATOM 785 C C . THR A 1 97 ? 11.522 -0.878 -5.266 1.00 97.44 97 THR A C 1
ATOM 787 O O . THR A 1 97 ? 11.026 -0.441 -6.302 1.00 97.44 97 THR A O 1
ATOM 790 N N . ALA A 1 98 ? 10.965 -0.675 -4.070 1.00 97.81 98 ALA A N 1
ATOM 791 C CA . ALA A 1 98 ? 9.716 0.053 -3.871 1.00 97.81 98 ALA A CA 1
ATOM 792 C C . ALA A 1 98 ? 9.814 1.512 -4.345 1.00 97.81 98 ALA A C 1
ATOM 794 O O . ALA A 1 98 ? 8.941 1.962 -5.082 1.00 97.81 98 ALA A O 1
ATOM 795 N N . VAL A 1 99 ? 10.904 2.231 -4.028 1.00 97.94 99 VAL A N 1
ATOM 796 C CA . VAL A 1 99 ? 11.138 3.600 -4.540 1.00 97.94 99 VAL A CA 1
ATOM 797 C C . VAL A 1 99 ? 11.120 3.629 -6.071 1.00 97.94 99 VAL A C 1
ATOM 799 O O . VAL A 1 99 ? 10.515 4.515 -6.676 1.00 97.94 99 VAL A O 1
ATOM 802 N N . ILE A 1 100 ? 11.815 2.685 -6.711 1.00 96.81 100 ILE A N 1
ATOM 803 C CA . ILE A 1 100 ? 11.928 2.630 -8.173 1.00 96.81 100 ILE A CA 1
ATOM 804 C C . ILE A 1 100 ? 10.581 2.277 -8.808 1.00 96.81 100 ILE A C 1
ATOM 806 O O . ILE A 1 100 ? 10.142 2.980 -9.720 1.00 96.81 100 ILE A O 1
ATOM 810 N N . ARG A 1 101 ? 9.920 1.220 -8.323 1.00 97.50 101 ARG A N 1
ATOM 811 C CA . ARG A 1 101 ? 8.641 0.749 -8.867 1.00 97.50 101 ARG A CA 1
ATOM 812 C C . ARG A 1 101 ? 7.531 1.770 -8.644 1.00 97.50 101 ARG A C 1
ATOM 814 O O . ARG A 1 101 ? 6.801 2.036 -9.587 1.00 97.50 101 ARG A O 1
ATOM 821 N N . ALA A 1 102 ? 7.466 2.435 -7.487 1.00 97.50 102 ALA A N 1
ATOM 822 C CA . ALA A 1 102 ? 6.492 3.502 -7.237 1.00 97.50 102 ALA A CA 1
ATOM 823 C C . ALA A 1 102 ? 6.678 4.699 -8.180 1.00 97.50 102 ALA A C 1
ATOM 825 O O . ALA A 1 102 ? 5.701 5.213 -8.717 1.00 97.50 102 ALA A O 1
ATOM 826 N N . ARG A 1 103 ? 7.927 5.117 -8.441 1.00 97.31 103 ARG A N 1
ATOM 827 C CA . ARG A 1 103 ? 8.209 6.170 -9.431 1.00 97.31 103 ARG A CA 1
ATOM 828 C C . ARG A 1 103 ? 7.681 5.784 -10.812 1.00 97.31 103 ARG A C 1
ATOM 830 O O . ARG A 1 103 ? 6.968 6.560 -11.432 1.00 97.31 103 ARG A O 1
ATOM 837 N N . GLN A 1 104 ? 8.035 4.593 -11.283 1.00 97.06 104 GLN A N 1
ATOM 838 C CA . GLN A 1 104 ? 7.637 4.141 -12.615 1.00 97.06 104 GLN A CA 1
ATOM 839 C C . GLN A 1 104 ? 6.131 3.856 -12.714 1.00 97.06 104 GLN A C 1
ATOM 841 O O . GLN A 1 104 ? 5.554 4.009 -13.782 1.00 97.06 104 GLN A O 1
ATOM 846 N N . ALA A 1 105 ? 5.487 3.472 -11.613 1.00 97.06 105 ALA A N 1
ATOM 847 C CA . ALA A 1 105 ? 4.043 3.311 -11.534 1.00 97.06 105 ALA A CA 1
ATOM 848 C C . ALA A 1 105 ? 3.313 4.664 -11.641 1.00 97.06 105 ALA A C 1
ATOM 850 O O . ALA A 1 105 ? 2.283 4.750 -12.295 1.00 97.06 105 ALA A O 1
ATOM 851 N N . ALA A 1 106 ? 3.872 5.743 -11.082 1.00 95.62 106 ALA A N 1
ATOM 852 C CA . ALA A 1 106 ? 3.373 7.098 -11.330 1.00 95.62 106 ALA A CA 1
ATOM 853 C C . ALA A 1 106 ? 3.620 7.558 -12.778 1.00 95.62 106 ALA A C 1
ATOM 855 O O . ALA A 1 106 ? 2.729 8.136 -13.396 1.00 95.62 106 ALA A O 1
ATOM 856 N N . ASP A 1 107 ? 4.789 7.247 -13.351 1.00 95.94 107 ASP A N 1
ATOM 857 C CA . ASP A 1 107 ? 5.047 7.506 -14.774 1.00 95.94 107 ASP A CA 1
ATOM 858 C C . ASP A 1 107 ? 4.040 6.756 -15.670 1.00 95.94 107 ASP A C 1
ATOM 860 O O . ASP A 1 107 ? 3.594 7.310 -16.671 1.00 95.94 107 ASP A O 1
ATOM 864 N N . TRP A 1 108 ? 3.628 5.543 -15.278 1.00 96.38 108 TRP A N 1
ATOM 865 C CA . TRP A 1 108 ? 2.598 4.755 -15.962 1.00 96.38 108 TRP A CA 1
ATOM 866 C C . TRP A 1 108 ? 1.246 5.469 -16.017 1.00 96.38 108 TRP A C 1
ATOM 868 O O . TRP A 1 108 ? 0.657 5.560 -17.088 1.00 96.38 108 TRP A O 1
ATOM 878 N N . GLN A 1 109 ? 0.790 6.041 -14.897 1.00 93.69 109 GLN A N 1
ATOM 879 C CA . GLN A 1 109 ? -0.454 6.823 -14.857 1.00 93.69 109 GLN A CA 1
ATOM 880 C C . GLN A 1 109 ? -0.418 7.990 -15.855 1.00 93.69 109 GLN A C 1
ATOM 882 O O . GLN A 1 109 ? -1.393 8.246 -16.557 1.00 93.69 109 GLN A O 1
ATOM 887 N N . ARG A 1 110 ? 0.736 8.656 -15.984 1.00 93.19 110 ARG A N 1
ATOM 888 C CA . ARG A 1 110 ? 0.937 9.699 -16.997 1.00 93.19 110 ARG A CA 1
ATOM 889 C C . ARG A 1 110 ? 0.892 9.134 -18.420 1.00 93.19 110 ARG A C 1
ATOM 891 O O . ARG A 1 110 ? 0.337 9.778 -19.299 1.00 93.19 110 ARG A O 1
ATOM 898 N N . PHE A 1 111 ? 1.473 7.962 -18.671 1.00 95.00 111 PHE A N 1
ATOM 899 C CA . PHE A 1 111 ? 1.405 7.341 -19.997 1.00 95.00 111 PHE A CA 1
ATOM 900 C C . PHE A 1 111 ? -0.033 7.022 -20.409 1.00 95.00 111 PHE A C 1
ATOM 902 O O . PHE A 1 111 ? -0.396 7.267 -21.553 1.00 95.00 111 PHE A O 1
ATOM 909 N N . GLU A 1 112 ? -0.863 6.546 -19.480 1.00 93.50 112 GLU A N 1
ATOM 910 C CA . GLU A 1 112 ? -2.282 6.282 -19.746 1.00 93.50 112 GLU A CA 1
ATOM 911 C C . GLU A 1 112 ? -3.055 7.562 -20.093 1.00 93.50 112 GLU A C 1
ATOM 913 O O . GLU A 1 112 ? -3.892 7.537 -20.991 1.00 93.50 112 GLU A O 1
ATOM 918 N N . GLN A 1 113 ? -2.733 8.690 -19.449 1.00 90.69 113 GLN A N 1
ATOM 919 C CA . GLN A 1 113 ? -3.359 9.989 -19.735 1.00 90.69 113 GLN A CA 1
ATOM 920 C C . GLN A 1 113 ? -3.089 10.507 -21.153 1.00 90.69 113 GLN A C 1
ATOM 922 O O . GLN A 1 113 ? -3.938 11.199 -21.702 1.00 90.69 113 GLN A O 1
ATOM 927 N N . TYR A 1 114 ? -1.926 10.192 -21.731 1.00 91.06 114 TYR A N 1
ATOM 928 C CA . TYR A 1 114 ? -1.515 10.661 -23.063 1.00 91.06 114 TYR A CA 1
ATOM 929 C C . TYR A 1 114 ? -1.590 9.571 -24.141 1.00 91.06 114 TYR A C 1
ATOM 931 O O . TYR A 1 114 ? -1.035 9.740 -25.228 1.00 91.06 114 TYR A O 1
ATOM 939 N N . ALA A 1 115 ? -2.234 8.438 -23.853 1.00 93.44 11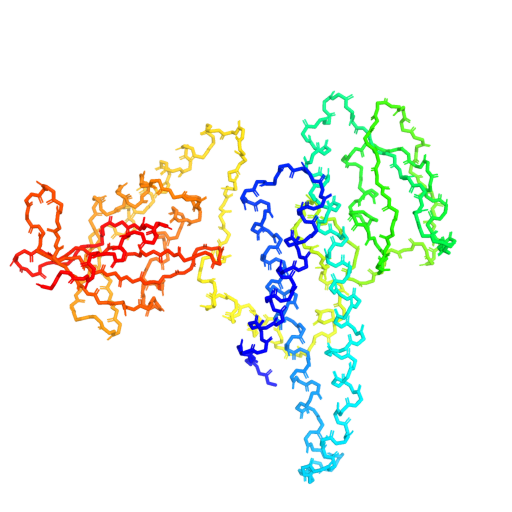5 ALA A N 1
ATOM 940 C CA . ALA A 1 115 ? -2.268 7.283 -24.750 1.00 93.44 115 ALA A CA 1
ATOM 941 C C . ALA A 1 115 ? -3.042 7.537 -26.059 1.00 93.44 115 ALA A C 1
ATOM 943 O O . ALA A 1 115 ? -2.917 6.760 -27.003 1.00 93.44 115 ALA A O 1
ATOM 944 N N . ASP A 1 116 ? -3.837 8.605 -26.134 1.00 94.06 116 ASP A N 1
ATOM 945 C CA . ASP A 1 116 ? -4.509 9.063 -27.351 1.00 94.06 116 ASP A CA 1
ATOM 946 C C . ASP A 1 116 ? -3.537 9.683 -28.371 1.00 94.06 116 ASP A C 1
ATOM 948 O O . ASP A 1 116 ? -3.772 9.582 -29.575 1.00 94.06 116 ASP A O 1
ATOM 952 N N . ILE A 1 117 ? -2.438 10.278 -27.895 1.00 95.88 117 ILE A N 1
ATOM 953 C CA . ILE A 1 117 ? -1.399 10.912 -28.723 1.00 95.88 117 ILE A CA 1
ATOM 954 C C . ILE A 1 117 ? -0.163 10.012 -28.842 1.00 95.88 117 ILE A C 1
ATOM 956 O O . ILE A 1 117 ? 0.398 9.875 -29.925 1.00 95.88 117 ILE A O 1
ATOM 960 N N . LEU A 1 118 ? 0.262 9.389 -27.740 1.00 97.31 118 LEU A N 1
ATOM 961 C CA . LEU A 1 118 ? 1.441 8.522 -27.654 1.00 97.31 118 LEU A CA 1
ATOM 962 C C . LEU A 1 118 ? 1.015 7.114 -27.194 1.00 97.31 118 LEU A C 1
ATOM 964 O O . LEU A 1 118 ? 1.212 6.755 -26.030 1.00 97.31 118 LEU A O 1
ATOM 968 N N . PRO A 1 119 ? 0.391 6.310 -28.078 1.00 97.38 119 PRO A N 1
ATOM 969 C CA . PRO A 1 119 ? -0.247 5.044 -27.702 1.00 97.38 119 PRO A CA 1
ATOM 970 C C . PRO A 1 119 ? 0.737 3.919 -27.355 1.00 97.38 119 PRO A C 1
ATOM 972 O O . PRO A 1 119 ? 0.325 2.890 -26.805 1.00 97.38 119 PRO A O 1
ATOM 975 N N . ASN A 1 120 ? 2.020 4.075 -27.693 1.00 98.38 120 ASN A N 1
ATOM 976 C CA . ASN A 1 120 ? 3.035 3.043 -27.541 1.00 98.38 120 ASN A CA 1
ATOM 977 C C . ASN A 1 120 ? 4.071 3.421 -26.476 1.00 98.38 120 ASN A C 1
ATOM 979 O O . ASN A 1 120 ? 4.332 4.592 -26.198 1.00 98.38 120 ASN A O 1
ATOM 983 N N . LEU A 1 121 ? 4.690 2.399 -25.890 1.00 98.25 121 LEU A N 1
ATOM 984 C CA . LEU A 1 121 ? 5.805 2.530 -24.960 1.00 98.25 121 LEU A CA 1
ATOM 985 C C . LEU A 1 121 ? 7.051 1.887 -25.558 1.00 98.25 121 LEU A C 1
ATOM 987 O O . LEU A 1 121 ? 6.979 0.769 -26.063 1.00 98.25 121 LEU A O 1
ATOM 991 N N . GLU A 1 122 ? 8.189 2.562 -25.439 1.00 97.94 122 GLU A N 1
ATOM 992 C CA . GLU A 1 122 ? 9.511 2.041 -25.770 1.00 97.94 122 GLU A CA 1
ATOM 993 C C . GLU A 1 122 ? 10.269 1.635 -24.500 1.00 97.94 122 GLU A C 1
ATOM 995 O O . GLU A 1 122 ? 10.370 2.403 -23.537 1.00 97.94 122 GLU A O 1
ATOM 1000 N N . TRP A 1 123 ? 10.853 0.436 -24.494 1.00 97.12 123 TRP A N 1
ATOM 1001 C CA . TRP A 1 123 ? 11.768 0.008 -23.438 1.00 97.12 123 TRP A CA 1
ATOM 1002 C C . TRP A 1 123 ? 13.148 0.648 -23.604 1.00 97.12 123 TRP A C 1
ATOM 1004 O O . TRP A 1 123 ? 13.955 0.226 -24.432 1.00 97.12 123 TRP A O 1
ATOM 1014 N N . MET A 1 124 ? 13.474 1.592 -22.723 1.00 96.56 124 MET A N 1
ATOM 1015 C CA . MET A 1 124 ? 14.738 2.327 -22.785 1.00 96.56 124 MET A CA 1
ATOM 1016 C C . MET A 1 124 ? 15.909 1.554 -22.152 1.00 96.56 124 MET A C 1
ATOM 1018 O O . MET A 1 124 ? 15.713 0.837 -21.156 1.00 96.56 124 MET A O 1
ATOM 1022 N N . PRO A 1 125 ? 17.146 1.749 -22.652 1.00 94.12 125 PRO A N 1
ATOM 1023 C CA . PRO A 1 125 ? 18.349 1.218 -22.024 1.00 94.12 125 PRO A CA 1
ATOM 1024 C C . PRO A 1 125 ? 18.486 1.591 -20.543 1.00 94.12 125 PRO A C 1
ATOM 1026 O O . PRO A 1 125 ? 18.045 2.645 -20.083 1.00 94.12 125 PRO A O 1
ATOM 1029 N N . SER A 1 126 ? 19.122 0.710 -19.770 1.00 93.00 126 SER A N 1
ATOM 1030 C CA . SER A 1 126 ? 19.358 0.950 -18.344 1.00 93.00 126 SER A CA 1
ATOM 1031 C C . SER A 1 126 ? 20.369 2.071 -18.114 1.00 93.00 126 SER A C 1
ATOM 1033 O O . SER A 1 126 ? 21.397 2.133 -18.779 1.00 93.00 126 SER A O 1
ATOM 1035 N N . THR A 1 127 ? 20.147 2.872 -17.072 1.00 90.62 127 THR A N 1
ATOM 1036 C CA . THR A 1 127 ? 21.134 3.845 -16.562 1.00 90.62 127 THR A CA 1
ATOM 1037 C C . THR A 1 127 ? 22.131 3.232 -15.566 1.00 90.62 127 THR A C 1
ATOM 1039 O O . THR A 1 127 ? 22.911 3.943 -14.931 1.00 90.62 127 THR A O 1
ATOM 1042 N N . SER A 1 128 ? 22.095 1.910 -15.358 1.00 88.88 128 SER A N 1
ATOM 1043 C CA . SER A 1 128 ? 23.069 1.209 -14.513 1.00 88.88 128 SER A CA 1
ATOM 1044 C C . SER A 1 128 ? 24.466 1.236 -15.138 1.00 88.88 128 SER A C 1
ATOM 1046 O O . SER A 1 128 ? 24.601 1.013 -16.336 1.00 88.88 128 SER A O 1
ATOM 1048 N N . ALA A 1 129 ? 25.507 1.406 -14.314 1.00 88.94 129 ALA A N 1
ATOM 1049 C CA . ALA A 1 129 ? 26.898 1.277 -14.759 1.00 88.94 129 ALA A CA 1
ATOM 1050 C C . ALA A 1 129 ? 27.207 -0.138 -15.286 1.00 88.94 129 ALA A C 1
ATOM 1052 O O . ALA A 1 129 ? 27.946 -0.291 -16.250 1.00 88.94 129 ALA A O 1
ATOM 1053 N N . ASN A 1 130 ? 26.584 -1.157 -14.682 1.00 87.81 130 ASN A N 1
ATOM 1054 C CA . ASN A 1 130 ? 26.691 -2.558 -15.084 1.00 87.81 130 ASN A CA 1
ATOM 1055 C C . ASN A 1 130 ? 25.279 -3.104 -15.364 1.00 87.81 130 ASN A C 1
ATOM 1057 O O . ASN A 1 130 ? 24.623 -3.602 -14.444 1.00 87.81 130 ASN A O 1
ATOM 1061 N N . PRO A 1 131 ? 24.743 -2.937 -16.585 1.00 87.69 131 PRO A N 1
ATOM 1062 C CA . PRO A 1 131 ? 23.425 -3.449 -16.938 1.00 87.69 131 PRO A CA 1
ATOM 1063 C C . PRO A 1 131 ? 23.461 -4.967 -17.162 1.00 87.69 131 PRO A C 1
ATOM 1065 O O . PRO A 1 131 ? 24.304 -5.465 -17.914 1.00 87.69 131 PRO A O 1
ATOM 1068 N N . GLY A 1 132 ? 22.519 -5.684 -16.543 1.00 85.31 132 GLY A N 1
ATOM 1069 C CA . GLY A 1 132 ? 22.323 -7.121 -16.747 1.00 85.31 132 GLY A CA 1
ATOM 1070 C C . GLY A 1 132 ? 22.002 -7.455 -18.205 1.00 85.31 132 GLY A C 1
ATOM 1071 O O . GLY A 1 132 ? 21.341 -6.681 -18.901 1.00 85.31 132 GLY A O 1
ATOM 1072 N N . ALA A 1 133 ? 22.528 -8.579 -18.695 1.00 87.44 133 ALA A N 1
ATOM 1073 C CA . ALA A 1 133 ? 22.324 -9.015 -20.078 1.00 87.44 133 ALA A CA 1
ATOM 1074 C C . ALA A 1 133 ? 20.888 -9.498 -20.347 1.00 87.44 133 ALA A C 1
ATOM 1076 O O . ALA A 1 133 ? 20.429 -9.415 -21.482 1.00 87.44 133 ALA A O 1
ATOM 1077 N N . ASP A 1 134 ? 20.194 -9.941 -19.300 1.00 87.12 134 ASP A N 1
ATOM 1078 C CA . ASP A 1 134 ? 18.809 -10.421 -19.291 1.00 87.12 134 ASP A CA 1
ATOM 1079 C C . ASP A 1 134 ? 17.800 -9.382 -19.797 1.00 87.12 134 ASP A C 1
ATOM 1081 O O . ASP A 1 134 ? 16.805 -9.735 -20.413 1.00 87.12 134 ASP A O 1
ATOM 1085 N N . HIS A 1 135 ? 18.060 -8.085 -19.606 1.00 90.75 135 HIS A N 1
ATOM 1086 C CA . HIS A 1 135 ? 17.160 -7.031 -20.097 1.00 90.75 135 HIS A CA 1
ATOM 1087 C C . HIS A 1 135 ? 17.628 -6.342 -21.377 1.00 90.75 135 HIS A C 1
ATOM 1089 O O . HIS A 1 135 ? 16.849 -5.606 -21.982 1.00 90.75 135 HIS A O 1
ATOM 1095 N N . LYS A 1 136 ? 18.875 -6.558 -21.818 1.00 90.56 136 LYS A N 1
ATOM 1096 C CA . LYS A 1 136 ? 19.388 -5.935 -23.053 1.00 90.56 136 LYS A CA 1
ATOM 1097 C C . LYS A 1 136 ? 18.592 -6.362 -24.280 1.00 90.56 136 LYS A C 1
ATOM 1099 O O . LYS A 1 136 ? 18.414 -5.564 -25.191 1.00 90.56 136 LYS A O 1
ATOM 1104 N N . VAL A 1 137 ? 18.093 -7.597 -24.272 1.00 90.44 137 VAL A N 1
ATOM 1105 C CA . VAL A 1 137 ? 17.270 -8.168 -25.348 1.00 90.44 137 VAL A CA 1
ATOM 1106 C C . VAL A 1 137 ? 15.922 -7.464 -25.519 1.00 90.44 137 VAL A C 1
ATOM 1108 O O . VAL A 1 137 ? 15.308 -7.597 -26.571 1.00 90.44 137 VAL A O 1
ATOM 1111 N N . PHE A 1 138 ? 15.467 -6.712 -24.511 1.00 92.88 138 PHE A N 1
ATOM 1112 C CA . PHE A 1 138 ? 14.205 -5.976 -24.559 1.00 92.88 138 PHE A CA 1
ATOM 1113 C C . PHE A 1 138 ? 14.373 -4.501 -24.939 1.00 92.88 138 PHE A C 1
ATOM 1115 O O . PHE A 1 138 ? 13.374 -3.842 -25.212 1.00 92.88 138 PHE A O 1
ATOM 1122 N N . TRP A 1 139 ? 15.592 -3.954 -24.974 1.00 94.44 139 TRP A N 1
ATOM 1123 C CA . TRP A 1 139 ? 15.809 -2.539 -25.303 1.00 94.44 139 TRP A CA 1
ATOM 1124 C C . TRP A 1 139 ? 15.358 -2.218 -26.736 1.00 94.44 139 TRP A C 1
ATOM 1126 O O . TRP A 1 139 ? 15.653 -2.974 -27.658 1.00 94.44 139 TRP A O 1
ATOM 1136 N N . GLY A 1 140 ? 14.636 -1.107 -26.913 1.00 95.69 140 GLY A N 1
ATOM 1137 C CA . GLY A 1 140 ? 14.026 -0.722 -28.195 1.00 95.69 140 GLY A CA 1
ATOM 1138 C C . GLY A 1 140 ? 12.739 -1.486 -28.539 1.00 95.69 140 GLY A C 1
ATOM 1139 O O . GLY A 1 140 ? 12.199 -1.344 -29.634 1.00 95.69 140 GLY A O 1
ATOM 1140 N N . THR A 1 141 ? 12.222 -2.315 -27.624 1.00 96.75 141 THR A N 1
ATOM 1141 C CA . THR A 1 141 ? 10.885 -2.905 -27.781 1.00 96.75 141 THR A CA 1
ATOM 1142 C C . THR A 1 141 ? 9.842 -1.800 -27.703 1.00 96.75 141 THR A C 1
ATOM 1144 O O . THR A 1 141 ? 9.740 -1.153 -26.661 1.00 96.75 141 THR A O 1
ATOM 1147 N N . ILE A 1 142 ? 9.057 -1.635 -28.769 1.00 97.94 142 ILE A N 1
ATOM 1148 C CA . ILE A 1 142 ? 7.942 -0.692 -28.854 1.00 97.94 142 ILE A CA 1
ATOM 1149 C C . ILE A 1 142 ? 6.653 -1.498 -28.956 1.00 97.94 142 ILE A C 1
ATOM 1151 O O . ILE A 1 142 ? 6.486 -2.303 -29.876 1.00 97.94 142 ILE A O 1
ATOM 1155 N N . LEU A 1 143 ? 5.742 -1.306 -28.004 1.00 98.00 143 LEU A N 1
ATOM 1156 C CA . LEU A 1 143 ? 4.446 -1.987 -27.971 1.00 98.00 143 LEU A CA 1
ATOM 1157 C C . LEU A 1 143 ? 3.353 -1.034 -27.482 1.00 98.00 143 LEU A C 1
ATOM 1159 O O . LEU A 1 143 ? 3.655 -0.159 -26.667 1.00 98.00 143 LEU A O 1
ATOM 1163 N N . PRO A 1 144 ? 2.084 -1.248 -27.880 1.00 97.50 144 PRO A N 1
ATOM 1164 C CA . PRO A 1 144 ? 0.955 -0.516 -27.314 1.00 97.50 144 PRO A CA 1
ATOM 1165 C C . PRO A 1 144 ? 0.958 -0.570 -25.788 1.00 97.50 144 PRO A C 1
ATOM 1167 O O . PRO A 1 144 ? 1.294 -1.608 -25.212 1.00 97.50 144 PRO A O 1
ATOM 1170 N N . ILE A 1 145 ? 0.549 0.515 -25.126 1.00 96.19 145 ILE A N 1
ATOM 1171 C CA . ILE A 1 145 ? 0.481 0.587 -23.656 1.00 96.19 145 ILE A CA 1
ATOM 1172 C C . ILE A 1 145 ? -0.351 -0.554 -23.047 1.00 96.19 145 ILE A C 1
ATOM 1174 O O . ILE A 1 145 ? -0.000 -1.100 -22.004 1.00 96.19 145 ILE A O 1
ATOM 1178 N N . SER A 1 146 ? -1.404 -0.983 -23.747 1.00 93.75 146 SER A N 1
ATOM 1179 C CA . SER A 1 146 ? -2.300 -2.072 -23.343 1.00 93.75 146 SER A CA 1
ATOM 1180 C C . SER A 1 146 ? -1.757 -3.479 -23.623 1.00 93.75 146 SER A C 1
ATOM 1182 O O . SER A 1 146 ? -2.425 -4.471 -23.322 1.00 93.75 146 SER A O 1
ATOM 1184 N N . HIS A 1 147 ? -0.565 -3.607 -24.213 1.00 95.62 147 HIS A N 1
ATOM 1185 C CA . HIS A 1 147 ? -0.020 -4.905 -24.590 1.00 95.62 147 HIS A CA 1
ATOM 1186 C C . HIS A 1 147 ? 0.353 -5.739 -23.343 1.00 95.62 147 HIS A C 1
ATOM 1188 O O . HIS A 1 147 ? 1.090 -5.261 -22.476 1.00 95.62 147 HIS A O 1
ATOM 1194 N N . PRO A 1 148 ? -0.057 -7.022 -23.254 1.00 92.69 148 PRO A N 1
ATOM 1195 C CA . PRO A 1 148 ? 0.097 -7.838 -22.042 1.00 92.69 148 PRO A CA 1
ATOM 1196 C C . PRO A 1 148 ? 1.550 -8.095 -21.625 1.00 92.69 148 PRO A C 1
ATOM 1198 O O . PRO A 1 148 ? 1.807 -8.374 -20.459 1.00 92.69 148 PRO A O 1
ATOM 1201 N N . PHE A 1 149 ? 2.505 -7.967 -22.551 1.00 93.50 149 PHE A N 1
ATOM 1202 C CA . PHE A 1 149 ? 3.944 -8.017 -22.251 1.00 93.50 149 PHE A CA 1
ATOM 1203 C C . PHE A 1 149 ? 4.330 -7.072 -21.105 1.00 93.50 149 PHE A C 1
ATOM 1205 O O . PHE A 1 149 ? 5.086 -7.453 -20.211 1.00 93.50 149 PHE A O 1
ATOM 1212 N N . TRP A 1 150 ? 3.769 -5.860 -21.089 1.00 95.19 150 TRP A N 1
ATOM 1213 C CA . TRP A 1 150 ? 4.081 -4.895 -20.045 1.00 95.19 150 TRP A CA 1
ATOM 1214 C C . TRP A 1 150 ? 3.609 -5.354 -18.675 1.00 95.19 150 TRP A C 1
ATOM 1216 O O . TRP A 1 150 ? 4.343 -5.167 -17.716 1.00 95.19 150 TRP A O 1
ATOM 1226 N N . ASN A 1 151 ? 2.466 -6.039 -18.586 1.00 90.75 151 ASN A N 1
ATOM 1227 C CA . ASN A 1 151 ? 1.898 -6.479 -17.310 1.00 90.75 151 ASN A CA 1
ATOM 1228 C C . ASN A 1 151 ? 2.828 -7.390 -16.503 1.00 90.75 151 ASN A C 1
ATOM 1230 O O . ASN A 1 151 ? 2.742 -7.421 -15.280 1.00 90.75 151 ASN A O 1
ATOM 1234 N N . MET A 1 152 ? 3.704 -8.125 -17.188 1.00 86.62 152 MET A N 1
ATOM 1235 C CA . MET A 1 152 ? 4.645 -9.049 -16.559 1.00 86.62 152 MET A CA 1
ATOM 1236 C C . MET A 1 152 ? 6.017 -8.420 -16.325 1.00 86.62 152 MET A C 1
ATOM 1238 O O . MET A 1 152 ? 6.670 -8.728 -15.333 1.00 86.62 152 MET A O 1
ATOM 1242 N N . HIS A 1 153 ? 6.465 -7.558 -17.238 1.00 92.44 153 HIS A N 1
ATOM 1243 C CA . HIS A 1 153 ? 7.841 -7.069 -17.237 1.00 92.44 153 HIS A CA 1
ATOM 1244 C C . HIS A 1 153 ? 8.000 -5.666 -16.646 1.00 92.44 153 HIS A C 1
ATOM 1246 O O . HIS A 1 153 ? 9.104 -5.259 -16.275 1.00 92.44 153 HIS A O 1
ATOM 1252 N N . ARG A 1 154 ? 6.921 -4.881 -16.576 1.00 94.31 154 ARG A N 1
ATOM 1253 C CA . ARG A 1 154 ? 6.972 -3.464 -16.223 1.00 94.31 154 ARG A CA 1
ATOM 1254 C C . ARG A 1 154 ? 5.819 -3.050 -15.307 1.00 94.31 154 ARG A C 1
ATOM 1256 O O . ARG A 1 154 ? 4.709 -3.528 -15.476 1.00 94.31 154 ARG A O 1
ATOM 1263 N N . PRO A 1 155 ? 6.034 -2.078 -14.407 1.00 92.56 155 PRO A N 1
ATOM 1264 C CA . PRO A 1 155 ? 7.311 -1.480 -14.019 1.00 92.56 155 PRO A CA 1
ATOM 1265 C C . PRO A 1 155 ? 8.281 -2.353 -13.200 1.00 92.56 155 PRO A C 1
ATOM 1267 O O . PRO A 1 155 ? 8.063 -2.593 -12.021 1.00 92.56 155 PRO A O 1
ATOM 1270 N N . GLY A 1 156 ? 9.427 -2.718 -13.791 1.00 91.25 156 GLY A N 1
ATOM 1271 C CA . GLY A 1 156 ? 10.623 -3.201 -13.088 1.00 91.25 156 GLY A CA 1
ATOM 1272 C C . GLY A 1 156 ? 10.558 -4.628 -12.537 1.00 91.25 156 GLY A C 1
ATOM 1273 O O . GLY A 1 156 ? 10.575 -4.815 -11.328 1.00 91.25 156 GLY A O 1
ATOM 1274 N N . ASP A 1 157 ? 10.600 -5.634 -13.398 1.00 93.44 157 ASP A N 1
ATOM 1275 C CA . ASP A 1 157 ? 10.586 -7.084 -13.118 1.00 93.44 157 ASP A CA 1
ATOM 1276 C C . ASP A 1 157 ? 11.898 -7.705 -12.577 1.00 93.44 157 ASP A C 1
ATOM 1278 O O . ASP A 1 157 ? 12.050 -8.932 -12.492 1.00 93.44 157 ASP A O 1
ATOM 1282 N N . ARG A 1 158 ? 12.858 -6.865 -12.176 1.00 93.94 158 ARG A N 1
ATOM 1283 C CA . ARG A 1 158 ? 14.089 -7.249 -11.465 1.00 93.94 158 ARG A CA 1
ATOM 1284 C C . ARG A 1 158 ? 14.316 -6.341 -10.271 1.00 93.94 158 ARG A C 1
ATOM 1286 O O . ARG A 1 158 ? 14.067 -5.134 -10.338 1.00 93.94 158 ARG A O 1
ATOM 1293 N N . TRP A 1 159 ? 14.885 -6.910 -9.211 1.00 93.62 159 TRP A N 1
ATOM 1294 C CA . TRP A 1 159 ? 15.303 -6.163 -8.029 1.00 93.62 159 TRP A CA 1
ATOM 1295 C C . TRP A 1 159 ? 16.250 -5.027 -8.428 1.00 93.62 159 TRP A C 1
ATOM 1297 O O . TRP A 1 159 ? 17.264 -5.250 -9.089 1.00 93.62 159 TRP A O 1
ATOM 1307 N N . ASN A 1 160 ? 15.911 -3.797 -8.038 1.00 89.69 160 ASN A N 1
ATOM 1308 C CA . ASN A 1 160 ? 16.659 -2.581 -8.379 1.00 89.69 160 ASN A CA 1
ATOM 1309 C C . ASN A 1 160 ? 16.852 -2.305 -9.891 1.00 89.69 160 ASN A C 1
ATOM 1311 O O . ASN A 1 160 ? 17.819 -1.636 -10.273 1.00 89.69 160 ASN A O 1
ATOM 1315 N N . CYS A 1 161 ? 15.950 -2.776 -10.763 1.00 89.88 161 CYS A N 1
ATOM 1316 C CA . CYS A 1 161 ? 16.025 -2.508 -12.203 1.00 89.88 161 CYS A CA 1
ATOM 1317 C C . CYS A 1 161 ? 15.957 -1.004 -12.520 1.00 89.88 161 CYS A C 1
ATOM 1319 O O . CYS A 1 161 ? 14.992 -0.333 -12.170 1.00 89.88 161 CYS A O 1
ATOM 1321 N N . LYS A 1 162 ? 16.948 -0.471 -13.245 1.00 91.19 162 LYS A N 1
ATOM 1322 C CA . LYS A 1 162 ? 17.004 0.954 -13.639 1.00 91.19 162 LYS A CA 1
ATOM 1323 C C . LYS A 1 162 ? 16.601 1.231 -15.091 1.00 91.19 162 LYS A C 1
ATOM 1325 O O . LYS A 1 162 ? 16.873 2.318 -15.595 1.00 91.19 162 LYS A O 1
ATOM 1330 N N . CYS A 1 163 ? 16.024 0.253 -15.789 1.00 94.06 163 CYS A N 1
ATOM 1331 C CA . CYS A 1 163 ? 15.486 0.494 -17.130 1.00 94.06 163 CYS A CA 1
ATOM 1332 C C . CYS A 1 163 ? 14.224 1.361 -17.008 1.00 94.06 163 CYS A C 1
ATOM 1334 O O . CYS A 1 163 ? 13.423 1.127 -16.102 1.00 94.06 163 CYS A O 1
ATOM 1336 N N . SER A 1 164 ? 14.010 2.313 -17.911 1.00 94.25 164 SER A N 1
ATOM 1337 C CA . SER A 1 164 ? 12.789 3.135 -17.968 1.00 94.25 164 SER A CA 1
ATOM 1338 C C . SER A 1 164 ? 11.922 2.754 -19.169 1.00 94.25 164 SER A C 1
ATOM 1340 O O . SER A 1 164 ? 12.294 1.866 -19.940 1.00 94.25 164 SER A O 1
ATOM 1342 N N . LEU A 1 165 ? 10.760 3.394 -19.285 1.00 96.94 165 LEU A N 1
ATOM 1343 C CA . LEU A 1 165 ? 9.942 3.417 -20.494 1.00 96.94 165 LEU A CA 1
ATOM 1344 C C . LEU A 1 165 ? 9.862 4.859 -21.009 1.00 96.94 165 LEU A C 1
ATOM 1346 O O . LEU A 1 165 ? 9.967 5.791 -20.207 1.00 96.94 165 LEU A O 1
ATOM 1350 N N . SER A 1 166 ? 9.680 5.027 -22.315 1.00 97.06 166 SER A N 1
ATOM 1351 C CA . SER A 1 166 ? 9.330 6.305 -22.944 1.00 97.06 166 SER A CA 1
ATOM 1352 C C . SER A 1 166 ? 8.027 6.148 -23.719 1.00 97.06 166 SER A C 1
ATOM 1354 O O . SER A 1 166 ? 7.844 5.130 -24.377 1.00 97.06 166 SER A O 1
ATOM 1356 N N . ALA A 1 167 ? 7.129 7.130 -23.649 1.00 97.19 167 ALA A N 1
ATOM 1357 C CA . ALA A 1 167 ? 5.945 7.157 -24.506 1.00 97.19 167 ALA A CA 1
ATOM 1358 C C . ALA A 1 167 ? 6.331 7.607 -25.922 1.00 97.19 167 ALA A C 1
ATOM 1360 O O . ALA A 1 167 ? 7.223 8.446 -26.078 1.00 97.19 167 ALA A O 1
ATOM 1361 N N . THR A 1 168 ? 5.689 7.036 -26.937 1.00 97.81 168 THR A N 1
ATOM 1362 C CA . THR A 1 168 ? 5.985 7.291 -28.350 1.00 97.81 168 THR A CA 1
ATOM 1363 C C . THR A 1 168 ? 4.766 7.008 -29.238 1.00 97.81 168 THR A C 1
ATOM 1365 O O . THR A 1 168 ? 3.876 6.236 -28.869 1.00 97.81 168 THR A O 1
ATOM 1368 N N . ASP A 1 169 ? 4.721 7.642 -30.406 1.00 97.25 169 ASP A N 1
ATOM 1369 C CA . ASP A 1 169 ? 3.808 7.364 -31.518 1.00 97.25 169 ASP A CA 1
ATOM 1370 C C . ASP A 1 169 ? 4.436 6.464 -32.601 1.00 97.25 169 ASP A C 1
ATOM 1372 O O . ASP A 1 169 ? 3.746 6.051 -33.534 1.00 97.25 169 ASP A O 1
ATOM 1376 N N . GLU A 1 170 ? 5.714 6.097 -32.454 1.00 98.06 170 GLU A N 1
ATOM 1377 C CA . GLU A 1 170 ? 6.412 5.179 -33.355 1.00 98.06 170 GLU A CA 1
ATOM 1378 C C . GLU A 1 170 ? 5.710 3.810 -33.421 1.00 98.06 170 GLU A C 1
ATOM 1380 O O . GLU A 1 170 ? 5.152 3.336 -32.420 1.00 98.06 170 GLU A O 1
ATOM 1385 N N . PRO A 1 171 ? 5.718 3.136 -34.587 1.00 96.94 171 PRO A N 1
ATOM 1386 C CA . PRO A 1 171 ? 4.993 1.889 -34.776 1.00 96.94 171 PRO A CA 1
ATOM 1387 C C . PRO A 1 171 ? 5.564 0.752 -33.906 1.00 96.94 171 PRO A C 1
ATOM 1389 O O . PRO A 1 171 ? 6.779 0.671 -33.706 1.00 96.94 171 PRO A O 1
ATOM 1392 N N . PRO A 1 172 ? 4.722 -0.188 -33.428 1.00 97.38 172 PRO A N 1
ATOM 1393 C CA . PRO A 1 172 ? 5.191 -1.320 -32.636 1.00 97.38 172 PRO A CA 1
ATOM 1394 C C . PRO A 1 172 ? 6.238 -2.170 -33.366 1.00 97.38 172 PRO A C 1
ATOM 1396 O O . PRO A 1 172 ? 6.032 -2.574 -34.511 1.00 97.38 172 PRO A O 1
ATOM 1399 N N . THR A 1 173 ? 7.322 -2.530 -32.676 1.00 94.75 173 THR A N 1
ATOM 1400 C CA . THR A 1 173 ? 8.388 -3.392 -33.224 1.00 94.75 173 THR A CA 1
ATOM 1401 C C . THR A 1 173 ? 8.056 -4.888 -33.140 1.00 94.75 173 THR A C 1
ATOM 1403 O O . THR A 1 173 ? 8.756 -5.717 -33.721 1.00 94.75 173 THR A O 1
ATOM 1406 N N . GLY A 1 174 ? 6.950 -5.237 -32.471 1.00 89.44 174 GLY A N 1
ATOM 1407 C CA . GLY A 1 174 ? 6.523 -6.611 -32.203 1.00 89.44 174 GLY A CA 1
ATOM 1408 C C . GLY A 1 174 ? 7.073 -7.144 -30.876 1.00 89.44 174 GLY A C 1
ATOM 1409 O O . GLY A 1 174 ? 8.134 -6.740 -30.410 1.00 89.44 174 GLY A O 1
ATOM 1410 N N . ALA A 1 175 ? 6.324 -8.040 -30.225 1.00 85.00 175 ALA A N 1
ATOM 1411 C CA . ALA A 1 175 ? 6.693 -8.518 -28.894 1.00 85.00 175 ALA A CA 1
ATOM 1412 C C . ALA A 1 175 ? 7.967 -9.387 -28.944 1.00 85.00 175 ALA A C 1
ATOM 1414 O O . ALA A 1 175 ? 8.042 -10.295 -29.785 1.00 85.00 175 ALA A O 1
ATOM 1415 N N . PRO A 1 176 ? 8.940 -9.173 -28.038 1.00 84.44 176 PRO A N 1
ATOM 1416 C CA . PRO A 1 176 ? 10.138 -9.995 -27.963 1.00 84.44 176 PRO A CA 1
ATOM 1417 C C . PRO A 1 176 ? 9.768 -11.456 -27.729 1.00 84.44 176 PRO A C 1
ATOM 1419 O O . PRO A 1 176 ? 9.017 -11.788 -26.812 1.00 84.44 176 PRO A O 1
ATOM 1422 N N . ARG A 1 177 ? 10.325 -12.354 -28.540 1.00 68.62 177 ARG A N 1
ATOM 1423 C CA . ARG A 1 177 ? 10.195 -13.800 -28.339 1.00 68.62 177 ARG A CA 1
ATOM 1424 C C . ARG A 1 177 ? 11.395 -14.308 -27.550 1.00 68.62 177 ARG A C 1
ATOM 1426 O O . ARG A 1 177 ? 12.251 -14.981 -28.116 1.00 68.62 177 ARG A O 1
ATOM 1433 N N . SER A 1 178 ? 11.476 -13.973 -26.263 1.00 69.62 178 SER A N 1
ATOM 1434 C CA . SER A 1 178 ? 12.404 -14.670 -25.367 1.00 69.62 178 SER A CA 1
ATOM 1435 C C . SER A 1 178 ? 11.654 -15.665 -24.493 1.00 69.62 178 SER A C 1
ATOM 1437 O O . SER A 1 178 ? 10.737 -15.301 -23.764 1.00 69.62 178 SER A O 1
ATOM 1439 N N . ASN A 1 179 ? 12.069 -16.928 -24.569 1.00 69.56 179 ASN A N 1
ATOM 1440 C CA . ASN A 1 179 ? 11.643 -17.988 -23.656 1.00 69.56 179 ASN A CA 1
ATOM 1441 C C . ASN A 1 179 ? 12.763 -18.371 -22.674 1.00 69.56 179 ASN A C 1
ATOM 1443 O O . ASN A 1 179 ? 12.622 -19.362 -21.950 1.00 69.56 179 ASN A O 1
ATOM 1447 N N . ASP A 1 180 ? 13.875 -17.625 -22.665 1.00 82.31 180 ASP A N 1
ATOM 1448 C CA . ASP A 1 180 ? 15.008 -17.904 -21.789 1.00 82.31 180 ASP A CA 1
ATOM 1449 C C . ASP A 1 180 ? 14.573 -17.712 -20.324 1.00 82.31 180 ASP A C 1
ATOM 1451 O O . ASP A 1 180 ? 14.055 -16.648 -19.967 1.00 82.31 180 ASP A O 1
ATOM 1455 N N . PRO A 1 181 ? 14.752 -18.720 -19.448 1.00 82.88 181 PRO A N 1
ATOM 1456 C CA . PRO A 1 181 ? 14.436 -18.592 -18.031 1.00 82.88 181 PRO A CA 1
ATOM 1457 C C . PRO A 1 181 ? 15.054 -17.360 -17.364 1.00 82.88 181 PRO A C 1
ATOM 1459 O O . PRO A 1 181 ? 14.437 -16.809 -16.453 1.00 82.88 181 PRO A O 1
ATOM 1462 N N . LYS A 1 182 ? 16.230 -16.908 -17.821 1.00 83.94 182 LYS A N 1
ATOM 1463 C CA . LYS A 1 182 ? 16.920 -15.745 -17.248 1.00 83.94 182 LYS A CA 1
ATOM 1464 C C . LYS A 1 182 ? 16.224 -14.412 -17.543 1.00 83.94 182 LYS A C 1
ATOM 1466 O O . LYS A 1 182 ? 16.513 -13.443 -16.852 1.00 83.94 182 LYS A O 1
ATOM 1471 N N . ASP A 1 183 ? 15.317 -14.372 -18.519 1.00 85.81 183 ASP A N 1
ATOM 1472 C CA . ASP A 1 183 ? 14.594 -13.165 -18.938 1.00 85.81 183 ASP A CA 1
ATOM 1473 C C . ASP A 1 183 ? 13.196 -13.091 -18.290 1.00 85.81 183 ASP A C 1
ATOM 1475 O O . ASP A 1 183 ? 12.498 -12.089 -18.406 1.00 85.81 183 ASP A O 1
ATOM 1479 N N . ARG A 1 184 ? 12.770 -14.136 -17.561 1.00 89.69 184 ARG A N 1
ATOM 1480 C CA . ARG A 1 184 ? 11.463 -14.184 -16.878 1.00 89.69 184 ARG A CA 1
ATOM 1481 C C . ARG A 1 184 ? 11.436 -13.289 -15.648 1.00 89.69 184 ARG A C 1
ATOM 1483 O O . ARG A 1 184 ? 12.419 -13.321 -14.919 1.00 89.69 184 ARG A O 1
ATOM 1490 N N . PRO A 1 185 ? 10.347 -12.575 -15.334 1.00 92.94 185 PRO A N 1
ATOM 1491 C CA . PRO A 1 185 ? 10.236 -11.748 -14.131 1.00 92.94 185 PRO A CA 1
ATOM 1492 C C . PRO A 1 185 ? 10.655 -12.459 -12.836 1.00 92.94 185 PRO A C 1
ATOM 1494 O O . PRO A 1 185 ? 10.433 -13.659 -12.671 1.00 92.94 185 PRO A O 1
ATOM 1497 N N . ALA A 1 186 ? 11.277 -11.722 -11.913 1.00 95.25 186 ALA A N 1
ATOM 1498 C CA . ALA A 1 186 ? 11.635 -12.275 -10.613 1.00 95.25 186 ALA A CA 1
ATOM 1499 C C . ALA A 1 186 ? 10.362 -12.501 -9.773 1.00 95.25 186 ALA A C 1
ATOM 1501 O O . ALA A 1 186 ? 9.453 -11.669 -9.840 1.00 95.25 186 ALA A O 1
ATOM 1502 N N . PRO A 1 187 ? 10.291 -13.564 -8.948 1.00 95.88 187 PRO A N 1
ATOM 1503 C CA . PRO A 1 187 ? 9.157 -13.773 -8.050 1.00 95.88 187 PRO A CA 1
ATOM 1504 C C . PRO A 1 187 ? 8.911 -12.552 -7.160 1.00 95.88 187 PRO A C 1
ATOM 1506 O O . PRO A 1 187 ? 9.842 -12.014 -6.555 1.00 95.88 187 PRO A O 1
ATOM 1509 N N . GLY A 1 188 ? 7.659 -12.112 -7.090 1.00 96.62 188 GLY A N 1
ATOM 1510 C CA . GLY A 1 188 ? 7.255 -10.892 -6.405 1.00 96.62 188 GLY A CA 1
ATOM 1511 C C . GLY A 1 188 ? 7.343 -9.623 -7.250 1.00 96.62 188 GLY A C 1
ATOM 1512 O O . GLY A 1 188 ? 6.934 -8.581 -6.756 1.00 96.62 188 GLY A O 1
ATOM 1513 N N . LEU A 1 189 ? 7.864 -9.666 -8.481 1.00 97.06 189 LEU A N 1
ATOM 1514 C CA . LEU A 1 189 ? 8.010 -8.501 -9.372 1.00 97.06 189 LEU A CA 1
ATOM 1515 C C . LEU A 1 189 ? 7.347 -8.706 -10.749 1.00 97.06 189 LEU A C 1
ATOM 1517 O O . LEU A 1 189 ? 7.478 -7.851 -11.624 1.00 97.06 189 LEU A O 1
ATOM 1521 N N . ASP A 1 190 ? 6.629 -9.813 -10.917 1.00 94.88 190 ASP A N 1
ATOM 1522 C CA . ASP A 1 190 ? 5.906 -10.295 -12.103 1.00 94.88 190 ASP A CA 1
ATOM 1523 C C . ASP A 1 190 ? 4.495 -9.698 -12.236 1.00 94.88 190 ASP A C 1
ATOM 1525 O O . ASP A 1 190 ? 3.525 -10.383 -12.560 1.00 94.88 190 ASP A O 1
ATOM 1529 N N . ASN A 1 191 ? 4.378 -8.405 -11.953 1.00 95.56 191 ASN A N 1
ATOM 1530 C CA . ASN A 1 191 ? 3.137 -7.648 -12.041 1.00 95.56 191 ASN A CA 1
ATOM 1531 C C . ASN A 1 191 ? 3.409 -6.188 -12.434 1.00 95.56 191 ASN A C 1
ATOM 1533 O O . ASN A 1 191 ? 4.547 -5.710 -12.343 1.00 95.56 191 ASN A O 1
ATOM 1537 N N . ASN A 1 192 ? 2.341 -5.467 -12.780 1.00 96.69 192 ASN A N 1
ATOM 1538 C CA . ASN A 1 192 ? 2.385 -4.054 -13.132 1.00 96.69 192 ASN A CA 1
ATOM 1539 C C . ASN A 1 192 ? 1.762 -3.176 -12.030 1.00 96.69 192 ASN A C 1
ATOM 1541 O O . ASN A 1 192 ? 0.544 -2.985 -12.029 1.00 96.69 192 ASN A O 1
ATOM 1545 N N . PRO A 1 193 ? 2.579 -2.568 -11.144 1.00 96.06 193 PRO A N 1
ATOM 1546 C CA . PRO A 1 193 ? 2.115 -1.648 -10.106 1.00 96.06 193 PRO A CA 1
ATOM 1547 C C . PRO A 1 193 ? 1.442 -0.394 -10.652 1.00 96.06 193 PRO A C 1
ATOM 1549 O O . PRO A 1 193 ? 0.691 0.238 -9.920 1.00 96.06 193 PRO A O 1
ATOM 1552 N N . GLY A 1 194 ? 1.704 -0.020 -11.908 1.00 94.62 194 GLY A N 1
ATOM 1553 C CA . GLY A 1 194 ? 0.983 1.043 -12.604 1.00 94.62 194 GLY A CA 1
ATOM 1554 C C . GLY A 1 194 ? -0.494 0.718 -12.818 1.00 94.62 194 GLY A C 1
ATOM 1555 O O . GLY A 1 194 ? -1.287 1.635 -12.955 1.00 94.62 194 GLY A O 1
ATOM 1556 N N . VAL A 1 195 ? -0.867 -0.565 -12.788 1.00 90.75 195 VAL A N 1
ATOM 1557 C CA . VAL A 1 195 ? -2.236 -1.048 -13.011 1.00 90.75 195 VAL A CA 1
ATOM 1558 C C . VAL A 1 195 ? -2.872 -1.535 -11.708 1.00 90.75 195 VAL A C 1
ATOM 1560 O O . VAL A 1 195 ? -3.974 -1.117 -11.350 1.00 90.75 195 VAL A O 1
ATOM 1563 N N . ASP A 1 196 ? -2.188 -2.419 -10.979 1.00 91.62 196 ASP A N 1
ATOM 1564 C CA . ASP A 1 196 ? -2.743 -3.079 -9.789 1.00 91.62 196 ASP A CA 1
ATOM 1565 C C . ASP A 1 196 ? -2.374 -2.396 -8.460 1.00 91.62 196 ASP A C 1
ATOM 1567 O O . ASP A 1 196 ? -2.930 -2.744 -7.418 1.00 91.62 196 ASP A O 1
ATOM 1571 N N . GLY A 1 197 ? -1.449 -1.428 -8.480 1.00 91.81 197 GLY A N 1
ATOM 1572 C CA . GLY A 1 197 ? -0.925 -0.756 -7.290 1.00 91.81 197 GLY A CA 1
ATOM 1573 C C . GLY A 1 197 ? -0.139 -1.660 -6.335 1.00 91.81 197 GLY A C 1
ATOM 1574 O O . GLY A 1 197 ? 0.183 -1.251 -5.225 1.00 91.81 197 GLY A O 1
ATOM 1575 N N . LYS A 1 198 ? 0.218 -2.884 -6.726 1.00 95.69 198 LYS A N 1
ATOM 1576 C CA . LYS A 1 198 ? 1.044 -3.776 -5.913 1.00 95.69 198 LYS A CA 1
ATOM 1577 C C . LYS A 1 198 ? 2.511 -3.583 -6.275 1.00 95.69 198 LYS A C 1
ATOM 1579 O O . LYS A 1 198 ? 2.976 -4.041 -7.315 1.00 95.69 198 LYS A O 1
ATOM 1584 N N . LEU A 1 199 ? 3.292 -2.942 -5.405 1.00 97.50 199 LEU A N 1
ATOM 1585 C CA . LEU A 1 199 ? 4.740 -2.838 -5.638 1.00 97.50 199 LEU A CA 1
ATOM 1586 C C . LEU A 1 199 ? 5.427 -4.209 -5.664 1.00 97.50 199 LEU A C 1
ATOM 1588 O O . LEU A 1 199 ? 6.422 -4.355 -6.373 1.00 97.50 199 LEU A O 1
ATOM 1592 N N . PHE A 1 200 ? 4.858 -5.187 -4.956 1.00 97.75 200 PHE A N 1
ATOM 1593 C CA . PHE A 1 200 ? 5.267 -6.585 -4.973 1.00 97.75 200 PHE A CA 1
ATOM 1594 C C . PHE A 1 200 ? 4.051 -7.486 -5.190 1.00 97.75 200 PHE A C 1
ATOM 1596 O O . PHE A 1 200 ? 3.018 -7.293 -4.545 1.00 97.75 200 PHE A O 1
ATOM 1603 N N . SER A 1 201 ? 4.175 -8.461 -6.082 1.00 96.06 201 SER A N 1
ATOM 1604 C CA . SER A 1 201 ? 3.113 -9.406 -6.420 1.00 96.06 201 SER A CA 1
ATOM 1605 C C . SER A 1 201 ? 2.946 -10.512 -5.370 1.00 96.06 201 SER A C 1
ATOM 1607 O O . SER A 1 201 ? 3.787 -10.727 -4.491 1.00 96.06 201 SER A O 1
ATOM 1609 N N . ASP A 1 202 ? 1.881 -11.296 -5.534 1.00 95.50 202 ASP A N 1
ATOM 1610 C CA . ASP A 1 202 ? 1.566 -12.428 -4.662 1.00 95.50 202 ASP A CA 1
ATOM 1611 C C . ASP A 1 202 ? 2.514 -13.631 -4.866 1.00 95.50 202 ASP A C 1
ATOM 1613 O O . ASP A 1 202 ? 2.480 -14.574 -4.075 1.00 95.50 202 ASP A O 1
ATOM 1617 N N . THR A 1 203 ? 3.391 -13.612 -5.883 1.00 96.88 203 THR A N 1
ATOM 1618 C CA . THR A 1 203 ? 4.430 -14.646 -6.063 1.00 96.88 203 THR A CA 1
ATOM 1619 C C . THR A 1 203 ? 5.680 -14.380 -5.219 1.00 96.88 203 THR A C 1
ATOM 1621 O O . THR A 1 203 ? 6.593 -15.209 -5.184 1.00 96.88 203 THR A O 1
ATOM 1624 N N . HIS A 1 204 ? 5.729 -13.256 -4.490 1.00 97.50 204 HIS A N 1
ATOM 1625 C CA . HIS A 1 204 ? 6.822 -12.956 -3.570 1.00 97.50 204 HIS A CA 1
ATOM 1626 C C . HIS A 1 204 ? 6.961 -14.063 -2.504 1.00 97.50 204 HIS A C 1
ATOM 1628 O O . HIS A 1 204 ? 5.944 -14.506 -1.964 1.00 97.50 204 HIS A O 1
ATOM 1634 N N . PRO A 1 205 ? 8.182 -14.486 -2.109 1.00 95.81 205 PRO A N 1
ATOM 1635 C CA . PRO A 1 205 ? 8.377 -15.588 -1.157 1.00 95.81 205 PRO A CA 1
ATOM 1636 C C . PRO A 1 205 ? 7.657 -15.438 0.191 1.00 95.81 205 PRO A C 1
ATOM 1638 O O . PRO A 1 205 ? 7.232 -16.437 0.763 1.00 95.81 205 PRO A O 1
ATOM 1641 N N . TYR A 1 206 ? 7.467 -14.211 0.687 1.00 96.44 206 TYR A N 1
ATOM 1642 C CA . TYR A 1 206 ? 6.683 -13.959 1.910 1.00 96.44 206 TYR A CA 1
ATOM 1643 C C . TYR A 1 206 ? 5.208 -14.372 1.795 1.00 96.44 206 TYR A C 1
ATOM 1645 O O . TYR A 1 206 ? 4.574 -14.621 2.816 1.00 96.44 206 TYR A O 1
ATOM 1653 N N . ILE A 1 207 ? 4.675 -14.443 0.572 1.00 96.06 207 ILE A N 1
ATOM 1654 C CA . ILE A 1 207 ? 3.282 -14.783 0.267 1.00 96.06 207 ILE A CA 1
ATOM 1655 C C . ILE A 1 207 ? 3.201 -16.210 -0.288 1.00 96.06 207 ILE A C 1
ATOM 1657 O O . ILE A 1 207 ? 2.445 -17.030 0.230 1.00 96.06 207 ILE A O 1
ATOM 1661 N N . ALA A 1 208 ? 4.003 -16.523 -1.310 1.00 96.69 208 ALA A N 1
ATOM 1662 C CA . ALA A 1 208 ? 3.999 -17.825 -1.976 1.00 96.69 208 ALA A CA 1
ATOM 1663 C C . ALA A 1 208 ? 4.438 -18.968 -1.045 1.00 96.69 208 ALA A C 1
ATOM 1665 O O . ALA A 1 208 ? 3.867 -20.053 -1.096 1.00 96.69 208 ALA A O 1
ATOM 1666 N N . ASN A 1 209 ? 5.401 -18.697 -0.156 1.00 95.75 209 ASN A N 1
ATOM 1667 C CA . ASN A 1 209 ? 5.928 -19.652 0.823 1.00 95.75 209 ASN A CA 1
ATOM 1668 C C . ASN A 1 209 ? 5.548 -19.242 2.256 1.00 95.75 209 ASN A C 1
ATOM 1670 O O . ASN A 1 209 ? 6.331 -19.413 3.200 1.00 95.75 209 ASN A O 1
ATOM 1674 N N . ALA A 1 210 ? 4.380 -18.618 2.415 1.00 94.50 210 ALA A N 1
ATOM 1675 C CA . ALA A 1 210 ? 3.888 -18.214 3.720 1.00 94.50 210 ALA A CA 1
ATOM 1676 C C . ALA A 1 210 ? 3.587 -19.441 4.598 1.00 94.50 210 ALA A C 1
ATOM 1678 O O . ALA A 1 210 ? 3.198 -20.499 4.107 1.00 94.50 210 ALA A O 1
ATOM 1679 N N . TYR A 1 211 ? 3.748 -19.279 5.912 1.00 95.12 211 TYR A N 1
ATOM 1680 C CA . TYR A 1 211 ? 3.325 -20.281 6.891 1.00 95.12 211 TYR A CA 1
ATOM 1681 C C . TYR A 1 211 ? 1.815 -20.562 6.789 1.00 95.12 211 TYR A C 1
ATOM 1683 O O . TYR A 1 211 ? 1.035 -19.703 6.369 1.00 95.12 211 TYR A O 1
ATOM 1691 N N . GLU A 1 212 ? 1.392 -21.751 7.216 1.00 93.62 212 GLU A N 1
ATOM 1692 C CA . GLU A 1 212 ? -0.029 -22.095 7.301 1.00 93.62 212 GLU A CA 1
ATOM 1693 C C . GLU A 1 212 ? -0.788 -21.080 8.176 1.00 93.62 212 GLU A C 1
ATOM 1695 O O . GLU A 1 212 ? -0.282 -20.614 9.198 1.00 93.62 212 GLU A O 1
ATOM 1700 N N . GLY A 1 213 ? -1.981 -20.672 7.732 1.00 93.06 213 GLY A N 1
ATOM 1701 C CA . GLY A 1 213 ? -2.789 -19.641 8.393 1.00 93.06 213 GLY A CA 1
ATOM 1702 C C . GLY A 1 213 ? -2.338 -18.191 8.156 1.00 93.06 213 GLY A C 1
ATOM 1703 O O . GLY A 1 213 ? -3.059 -17.273 8.539 1.00 93.06 213 GLY A O 1
ATOM 1704 N N . ALA A 1 214 ? -1.208 -17.944 7.476 1.00 95.25 214 ALA A N 1
ATOM 1705 C CA . ALA A 1 214 ? -0.701 -16.585 7.244 1.00 95.25 214 ALA A CA 1
ATOM 1706 C C . ALA A 1 214 ? -1.693 -15.680 6.506 1.00 95.25 214 ALA A C 1
ATOM 1708 O O . ALA A 1 214 ? -1.842 -14.512 6.852 1.00 95.25 214 ALA A O 1
ATOM 1709 N N . LYS A 1 215 ? -2.377 -16.209 5.483 1.00 93.06 215 LYS A N 1
ATOM 1710 C CA . LYS A 1 215 ? -3.354 -15.434 4.704 1.00 93.06 215 LYS A CA 1
ATOM 1711 C C . LYS A 1 215 ? -4.505 -14.957 5.588 1.00 93.06 215 LYS A C 1
ATOM 1713 O O . LYS A 1 215 ? -4.827 -13.774 5.566 1.00 93.06 215 LYS A O 1
ATOM 1718 N N . ASP A 1 216 ? -5.066 -15.846 6.402 1.00 92.75 216 ASP A N 1
ATOM 1719 C CA . ASP A 1 216 ? -6.177 -15.513 7.296 1.00 92.75 216 ASP A CA 1
ATOM 1720 C C . ASP A 1 216 ? -5.742 -14.539 8.395 1.00 92.75 216 ASP A C 1
ATOM 1722 O O . ASP A 1 216 ? -6.459 -13.577 8.679 1.00 92.75 216 ASP A O 1
ATOM 1726 N N . ALA A 1 217 ? -4.538 -14.730 8.947 1.00 95.00 217 ALA A N 1
ATOM 1727 C CA . ALA A 1 217 ? -3.921 -13.823 9.912 1.00 95.00 217 ALA A CA 1
ATOM 1728 C C . ALA A 1 217 ? -3.773 -12.405 9.342 1.00 95.00 217 ALA A C 1
ATOM 1730 O O . ALA A 1 217 ? -4.254 -11.439 9.936 1.00 95.00 217 ALA A O 1
ATOM 1731 N N . VAL A 1 218 ? -3.167 -12.282 8.155 1.00 94.50 218 VAL A N 1
ATOM 1732 C CA . VAL A 1 218 ? -2.957 -11.000 7.468 1.00 94.50 218 VAL A CA 1
ATOM 1733 C C . VAL A 1 218 ? -4.289 -10.332 7.135 1.00 94.50 218 VAL A C 1
ATOM 1735 O O . VAL A 1 218 ? -4.473 -9.159 7.447 1.00 94.50 218 VAL A O 1
ATOM 1738 N N . MET A 1 219 ? -5.241 -11.057 6.546 1.00 89.69 219 MET A N 1
ATOM 1739 C CA . MET A 1 219 ? -6.532 -10.479 6.155 1.00 89.69 219 MET A CA 1
ATOM 1740 C C . MET A 1 219 ? -7.354 -10.033 7.367 1.00 89.69 219 MET A C 1
ATOM 1742 O O . MET A 1 219 ? -7.966 -8.964 7.339 1.00 89.69 219 MET A O 1
ATOM 1746 N N . THR A 1 220 ? -7.345 -10.818 8.447 1.00 89.44 220 THR A N 1
ATOM 1747 C CA . THR A 1 220 ? -8.023 -10.462 9.701 1.00 89.44 220 THR A CA 1
ATOM 1748 C C . THR A 1 220 ? -7.380 -9.236 10.337 1.00 89.44 220 THR A C 1
ATOM 1750 O O . THR A 1 220 ? -8.086 -8.305 10.731 1.00 89.44 220 THR A O 1
ATOM 1753 N N . PHE A 1 221 ? -6.048 -9.205 10.392 1.00 91.44 221 PHE A N 1
ATOM 1754 C CA . PHE A 1 221 ? -5.296 -8.072 10.914 1.00 91.44 221 PHE A CA 1
ATOM 1755 C C . PHE A 1 221 ? -5.575 -6.796 10.114 1.00 91.44 221 PHE A C 1
ATOM 1757 O O . PHE A 1 221 ? -5.988 -5.797 10.695 1.00 91.44 221 PHE A O 1
ATOM 1764 N N . LEU A 1 222 ? -5.457 -6.836 8.783 1.00 88.00 222 LEU A N 1
ATOM 1765 C CA . LEU A 1 222 ? -5.686 -5.669 7.928 1.00 88.00 222 LEU A CA 1
ATOM 1766 C C . LEU A 1 222 ? -7.132 -5.179 7.978 1.00 88.00 222 LEU A C 1
ATOM 1768 O O . LEU A 1 222 ? -7.347 -3.976 8.020 1.00 88.00 222 LEU A O 1
ATOM 1772 N N . LYS A 1 223 ? -8.124 -6.074 8.059 1.00 81.75 223 LYS A N 1
ATOM 1773 C CA . LYS A 1 223 ? -9.529 -5.686 8.276 1.00 81.75 223 LYS A CA 1
ATOM 1774 C C . LYS A 1 223 ? -9.732 -4.967 9.613 1.00 81.75 223 LYS A C 1
ATOM 1776 O O . LYS A 1 223 ? -10.642 -4.154 9.756 1.00 81.75 223 LYS A O 1
ATOM 1781 N N . ASN A 1 224 ? -8.937 -5.294 10.628 1.00 81.12 224 ASN A N 1
ATOM 1782 C CA . ASN A 1 224 ? -9.014 -4.621 11.918 1.00 81.12 224 ASN A CA 1
ATOM 1783 C C . ASN A 1 224 ? -8.260 -3.293 11.924 1.00 81.12 224 ASN A C 1
ATOM 1785 O O . ASN A 1 224 ? -8.785 -2.327 12.470 1.00 81.12 224 ASN A O 1
ATOM 1789 N N . TYR A 1 225 ? -7.087 -3.262 11.295 1.00 78.88 225 TYR A N 1
ATOM 1790 C CA . TYR A 1 225 ? -6.212 -2.099 11.211 1.00 78.88 225 TYR A CA 1
ATOM 1791 C C . TYR A 1 225 ? -6.766 -1.018 10.265 1.00 78.88 225 TYR A C 1
ATOM 1793 O O . TYR A 1 225 ? -6.714 0.173 10.558 1.00 78.88 225 TYR A O 1
ATOM 1801 N N . PHE A 1 226 ? -7.358 -1.449 9.152 1.00 72.12 226 PHE A N 1
ATOM 1802 C CA . PHE A 1 226 ? -8.050 -0.636 8.161 1.00 72.12 226 PHE A CA 1
ATOM 1803 C C . PHE A 1 226 ? -9.477 -1.187 7.992 1.00 72.12 226 PHE A C 1
ATOM 1805 O O . PHE A 1 226 ? -9.721 -1.992 7.090 1.00 72.12 226 PHE A O 1
ATOM 1812 N N . PRO A 1 227 ? -10.445 -0.798 8.844 1.00 58.69 227 PRO A N 1
ATOM 1813 C CA . PRO A 1 227 ? -11.831 -1.257 8.694 1.00 58.69 227 PRO A CA 1
ATOM 1814 C C . PRO A 1 227 ? -12.407 -0.902 7.310 1.00 58.69 227 PRO A C 1
ATOM 1816 O O . PRO A 1 227 ? -13.165 -1.672 6.728 1.00 58.69 227 PRO A O 1
ATOM 1819 N N . ASP A 1 228 ? -11.918 0.194 6.737 1.00 53.72 228 ASP A N 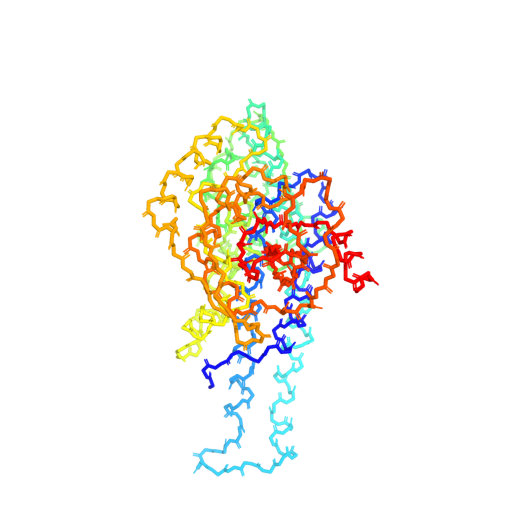1
ATOM 1820 C CA . ASP A 1 228 ? -12.258 0.746 5.428 1.00 53.72 228 ASP A CA 1
ATOM 1821 C C . ASP A 1 228 ? -11.483 0.103 4.268 1.00 53.72 228 ASP A C 1
ATOM 1823 O O . ASP A 1 228 ? -11.648 0.501 3.119 1.00 53.72 228 ASP A O 1
ATOM 1827 N N . TYR A 1 229 ? -10.643 -0.906 4.530 1.00 56.59 229 TYR A N 1
ATOM 1828 C CA . TYR A 1 229 ? -9.994 -1.715 3.485 1.00 56.59 229 TYR A CA 1
ATOM 1829 C C . TYR A 1 229 ? -11.017 -2.426 2.579 1.00 56.59 229 TYR A C 1
ATOM 1831 O O . TYR A 1 229 ? -10.674 -3.006 1.548 1.00 56.59 229 TYR A O 1
ATOM 1839 N N . ALA A 1 230 ? -12.296 -2.386 2.959 1.00 44.94 230 ALA A N 1
ATOM 1840 C CA . ALA A 1 230 ? -13.414 -2.767 2.124 1.00 44.94 230 ALA A CA 1
ATOM 1841 C C . ALA A 1 230 ? -13.352 -2.079 0.749 1.00 44.94 230 ALA A C 1
ATOM 1843 O O . ALA A 1 230 ? -13.326 -0.857 0.632 1.00 44.94 230 ALA A O 1
ATOM 1844 N N . LYS A 1 231 ? -13.347 -2.902 -0.304 1.00 54.56 231 LYS A N 1
ATOM 1845 C CA . LYS A 1 231 ? -13.343 -2.466 -1.704 1.00 54.56 231 LYS A CA 1
ATOM 1846 C C . LYS A 1 231 ? -14.446 -1.436 -1.950 1.00 54.56 231 LYS A C 1
ATOM 1848 O O . LYS A 1 231 ? -15.627 -1.760 -1.814 1.00 54.56 231 LYS A O 1
ATOM 1853 N N . VAL A 1 232 ? -14.073 -0.241 -2.397 1.00 54.12 232 VAL A N 1
ATOM 1854 C CA . VAL A 1 232 ? -15.026 0.667 -3.037 1.00 54.12 232 VAL A CA 1
ATOM 1855 C C . VAL A 1 232 ? -15.405 0.047 -4.379 1.00 54.12 232 VAL A C 1
ATOM 1857 O O . VAL A 1 232 ? -14.541 -0.363 -5.151 1.00 54.12 232 VAL A O 1
ATOM 1860 N N . LYS A 1 233 ? -16.709 -0.084 -4.646 1.00 53.56 233 LYS A N 1
ATOM 1861 C CA . LYS A 1 233 ? -17.209 -0.722 -5.877 1.00 53.56 233 LYS A CA 1
ATOM 1862 C C . LYS A 1 233 ? -16.850 0.079 -7.135 1.00 53.56 233 LYS A C 1
ATOM 1864 O O . LYS A 1 233 ? -16.751 -0.502 -8.211 1.00 53.56 233 LYS A O 1
ATOM 1869 N N . VAL A 1 234 ? -16.670 1.393 -6.992 1.00 54.12 234 VAL A N 1
ATOM 1870 C CA . VAL A 1 234 ? -16.319 2.333 -8.063 1.00 54.12 234 VAL A CA 1
ATOM 1871 C C . VAL A 1 234 ? -15.261 3.312 -7.555 1.00 54.12 234 VAL A C 1
ATOM 1873 O O . VAL A 1 234 ? -15.568 4.213 -6.776 1.00 54.12 234 VAL A O 1
ATOM 1876 N N . GLU A 1 235 ? -14.017 3.150 -7.995 1.00 53.69 235 GLU A N 1
ATOM 1877 C CA . GLU A 1 235 ? -12.964 4.130 -7.718 1.00 53.69 235 GLU A CA 1
ATOM 1878 C C . GLU A 1 235 ? -13.218 5.415 -8.520 1.00 53.69 235 GLU A C 1
ATOM 1880 O O . GLU A 1 235 ? -13.450 5.336 -9.730 1.00 53.69 235 GLU A O 1
ATOM 1885 N N . PRO A 1 236 ? -13.176 6.604 -7.899 1.00 50.72 236 PRO A N 1
ATOM 1886 C CA . PRO A 1 236 ? -13.282 7.841 -8.650 1.00 50.72 236 PRO A CA 1
ATOM 1887 C C . PRO A 1 236 ? -11.998 8.095 -9.438 1.00 50.72 236 PRO A C 1
ATOM 1889 O O . PRO A 1 236 ? -10.913 8.186 -8.861 1.00 50.72 236 PRO A O 1
ATOM 1892 N N . GLN A 1 237 ? -12.134 8.252 -10.752 1.00 52.00 237 GLN A N 1
ATOM 1893 C CA . GLN A 1 237 ? -11.113 8.884 -11.582 1.00 52.00 237 GLN A CA 1
ATOM 1894 C C . GLN A 1 237 ? -11.355 10.398 -11.589 1.00 52.00 237 GLN A C 1
ATOM 1896 O O . GLN A 1 237 ? -12.501 10.848 -11.543 1.00 52.00 237 GLN A O 1
ATOM 1901 N N . HIS A 1 238 ? -10.271 11.177 -11.602 1.00 45.12 238 HIS A N 1
ATOM 1902 C CA . HIS A 1 238 ? -10.273 12.638 -11.431 1.00 45.12 238 HIS A CA 1
ATOM 1903 C C . HIS A 1 238 ? -10.955 13.404 -12.591 1.00 45.12 238 HIS A C 1
ATOM 1905 O O . HIS A 1 238 ? -11.038 14.628 -12.556 1.00 45.12 238 HIS A O 1
ATOM 1911 N N . ASP A 1 239 ? -11.432 12.684 -13.609 1.00 46.31 239 ASP A N 1
ATOM 1912 C CA . ASP A 1 239 ? -11.973 13.163 -14.882 1.00 46.31 239 ASP A CA 1
ATOM 1913 C C . ASP A 1 239 ? -13.421 12.695 -15.168 1.00 46.31 239 ASP A C 1
ATOM 1915 O O . ASP A 1 239 ? -14.022 13.121 -16.154 1.00 46.31 239 ASP A O 1
ATOM 1919 N N . GLN A 1 240 ? -14.022 11.849 -14.318 1.00 48.69 240 GLN A N 1
ATOM 1920 C CA . GLN A 1 240 ? -15.371 11.294 -14.528 1.00 48.69 240 GLN A CA 1
ATOM 1921 C C . GLN A 1 240 ? -16.339 11.640 -13.386 1.00 48.69 240 GLN A C 1
ATOM 1923 O O . GLN A 1 240 ? -16.910 10.757 -12.738 1.00 48.69 240 GLN A O 1
ATOM 1928 N N . ASP A 1 241 ? -16.604 12.935 -13.193 1.00 53.75 241 ASP A N 1
ATOM 1929 C CA . ASP A 1 241 ? -17.571 13.457 -12.205 1.00 53.75 241 ASP A CA 1
ATOM 1930 C C . ASP A 1 241 ? -18.983 12.835 -12.325 1.00 53.75 241 ASP A C 1
ATOM 1932 O O . ASP A 1 241 ? -19.735 12.752 -11.349 1.00 53.75 241 ASP A O 1
ATOM 1936 N N . GLY A 1 242 ? -19.355 12.344 -13.514 1.00 56.16 242 GLY A N 1
ATOM 1937 C CA . GLY A 1 242 ? -20.669 11.749 -13.778 1.00 56.16 242 GLY A CA 1
ATOM 1938 C C . GLY A 1 242 ? -20.932 10.434 -13.033 1.00 56.16 242 GLY A C 1
ATOM 1939 O O . GLY A 1 242 ? -21.961 10.298 -12.370 1.00 56.16 242 GLY A O 1
ATOM 1940 N N . LYS A 1 243 ? -20.000 9.472 -13.093 1.00 60.00 243 LYS A N 1
ATOM 1941 C CA . LYS A 1 243 ? -20.228 8.104 -12.580 1.00 60.00 243 LYS A CA 1
ATOM 1942 C C . LYS A 1 243 ? -20.295 8.050 -11.057 1.00 60.00 243 LYS A C 1
ATOM 1944 O O . LYS A 1 243 ? -21.105 7.323 -10.484 1.00 60.00 243 LYS A O 1
ATOM 1949 N N . TYR A 1 244 ? -19.471 8.841 -10.375 1.00 67.81 244 TYR A N 1
ATOM 1950 C CA . TYR A 1 244 ? -19.466 8.826 -8.915 1.00 67.81 244 TYR A CA 1
ATOM 1951 C C . TYR A 1 244 ? -20.679 9.561 -8.311 1.00 67.81 244 TYR A C 1
ATOM 1953 O O . TYR A 1 244 ? -21.197 9.178 -7.255 1.00 67.81 244 TYR A O 1
ATOM 1961 N N . SER A 1 245 ? -21.200 10.578 -9.005 1.00 75.00 245 SER A N 1
ATOM 1962 C CA . SER A 1 245 ? -22.464 11.228 -8.636 1.00 75.00 245 SER A CA 1
ATOM 1963 C C . SER A 1 245 ? -23.635 10.235 -8.633 1.00 75.00 245 SER A C 1
ATOM 1965 O O . SER A 1 245 ? -24.466 10.253 -7.720 1.00 75.00 245 SER A O 1
ATOM 1967 N N . GLU A 1 246 ? -23.676 9.315 -9.601 1.00 82.69 246 GLU A N 1
ATOM 1968 C CA . GLU A 1 246 ? -24.650 8.218 -9.638 1.00 82.69 246 GLU A CA 1
ATOM 1969 C C . GLU A 1 246 ? -24.464 7.261 -8.459 1.00 82.69 246 GLU A C 1
ATOM 1971 O O . GLU A 1 246 ? -25.418 7.038 -7.708 1.00 82.69 246 GLU A O 1
ATOM 1976 N N . ARG A 1 247 ? -23.231 6.801 -8.200 1.00 83.81 247 ARG A N 1
ATOM 1977 C CA . ARG A 1 247 ? -22.963 5.914 -7.057 1.00 83.81 247 ARG A CA 1
ATOM 1978 C C . ARG A 1 247 ? -23.331 6.558 -5.721 1.00 83.81 247 ARG A C 1
ATOM 1980 O O . ARG A 1 247 ? -23.911 5.906 -4.862 1.00 83.81 247 ARG A O 1
ATOM 1987 N N . THR A 1 248 ? -23.096 7.856 -5.542 1.00 86.38 248 THR A N 1
ATOM 1988 C CA . THR A 1 248 ? -23.506 8.567 -4.316 1.00 86.38 248 THR A CA 1
ATOM 1989 C C . THR A 1 248 ? -25.026 8.535 -4.114 1.00 86.38 248 THR A C 1
ATOM 1991 O O . THR A 1 248 ? -25.500 8.410 -2.981 1.00 86.38 248 THR A O 1
ATOM 1994 N N . LYS A 1 249 ? -25.815 8.622 -5.195 1.00 89.00 249 LYS A N 1
ATOM 1995 C CA . LYS A 1 249 ? -27.282 8.495 -5.126 1.00 89.00 249 LYS A CA 1
ATOM 1996 C C . LYS A 1 249 ? -27.700 7.075 -4.742 1.00 89.00 249 LYS A C 1
ATOM 1998 O O . LYS A 1 249 ? -28.613 6.925 -3.928 1.00 89.00 249 LYS A O 1
ATOM 2003 N N . GLU A 1 250 ? -27.031 6.061 -5.284 1.00 89.19 250 GLU A N 1
ATOM 2004 C CA . GLU A 1 250 ? -27.252 4.658 -4.917 1.00 89.19 250 GLU A CA 1
ATOM 2005 C C . GLU A 1 250 ? -26.926 4.402 -3.446 1.00 89.19 250 GLU A C 1
ATOM 2007 O O . GLU A 1 250 ? -27.790 3.915 -2.720 1.00 89.19 250 GLU A O 1
ATOM 2012 N N . ILE A 1 251 ? -25.747 4.834 -2.978 1.00 88.38 251 ILE A N 1
ATOM 2013 C CA . ILE A 1 251 ? -25.321 4.707 -1.577 1.00 88.38 251 ILE A CA 1
ATOM 2014 C C . ILE A 1 251 ? -26.358 5.334 -0.648 1.00 88.38 251 ILE A C 1
ATOM 2016 O O . ILE A 1 251 ? -26.785 4.700 0.311 1.00 88.38 251 ILE A O 1
ATOM 2020 N N . LYS A 1 252 ? -26.834 6.554 -0.940 1.00 94.50 252 LYS A N 1
ATOM 2021 C CA . LYS A 1 252 ? -27.892 7.193 -0.137 1.00 94.50 252 LYS A CA 1
ATOM 2022 C C . LYS A 1 252 ? -29.163 6.350 -0.078 1.00 94.50 252 LYS A C 1
ATOM 2024 O O . LYS A 1 252 ? -29.794 6.284 0.972 1.00 94.50 252 LYS A O 1
ATOM 2029 N N . LYS A 1 253 ? -29.582 5.758 -1.199 1.00 94.75 253 LYS A N 1
ATOM 2030 C CA . LYS A 1 253 ? -30.793 4.929 -1.264 1.00 94.75 253 LYS A CA 1
ATOM 2031 C C . LYS A 1 253 ? -30.622 3.639 -0.459 1.00 94.75 253 LYS A C 1
ATOM 2033 O O . LYS A 1 253 ? -31.489 3.334 0.354 1.00 94.75 253 LYS A O 1
ATOM 2038 N N . GLU A 1 254 ? -29.515 2.931 -0.670 1.00 92.94 254 GLU A N 1
ATOM 2039 C CA . GLU A 1 254 ? -29.147 1.693 0.029 1.00 92.94 254 GLU A CA 1
ATOM 2040 C C . GLU A 1 254 ? -29.026 1.940 1.543 1.00 92.94 254 GLU A C 1
ATOM 2042 O O . GLU A 1 254 ? -29.743 1.330 2.332 1.00 92.94 254 GLU A O 1
ATOM 2047 N N . ALA A 1 255 ? -28.221 2.926 1.953 1.00 93.06 255 ALA A N 1
ATOM 2048 C CA . ALA A 1 255 ? -27.986 3.243 3.360 1.00 93.06 255 ALA A CA 1
ATOM 2049 C C . ALA A 1 255 ? -29.261 3.696 4.085 1.00 93.06 255 ALA A C 1
ATOM 2051 O O . ALA A 1 255 ? -29.448 3.381 5.257 1.00 93.06 255 ALA A O 1
ATOM 2052 N N . ARG A 1 256 ? -30.175 4.416 3.417 1.00 96.25 256 ARG A N 1
ATOM 2053 C CA . ARG A 1 256 ? -31.470 4.781 4.022 1.00 96.25 256 ARG A CA 1
ATOM 2054 C C . ARG A 1 256 ? -32.365 3.567 4.248 1.00 96.25 256 ARG A C 1
ATOM 2056 O O . ARG A 1 256 ? -33.109 3.567 5.218 1.00 96.25 256 ARG A O 1
ATOM 2063 N N . ALA A 1 257 ? -32.313 2.570 3.370 1.00 94.94 257 ALA A N 1
ATOM 2064 C CA . ALA A 1 257 ? -33.092 1.349 3.538 1.00 94.94 257 ALA A CA 1
ATOM 2065 C C . ALA A 1 257 ? -32.542 0.469 4.673 1.00 94.94 257 ALA A C 1
ATOM 2067 O O . ALA A 1 257 ? -33.322 -0.149 5.387 1.00 94.94 257 ALA A O 1
ATOM 2068 N N . GLU A 1 258 ? -31.219 0.429 4.839 1.00 93.88 258 GLU A N 1
ATOM 2069 C CA . GLU A 1 258 ? -30.553 -0.469 5.788 1.00 93.88 258 GLU A CA 1
ATOM 2070 C C . GLU A 1 258 ? -30.327 0.150 7.176 1.00 93.88 258 GLU A C 1
ATOM 2072 O O . GLU A 1 258 ? -30.487 -0.526 8.188 1.00 93.88 258 GLU A O 1
ATOM 2077 N N . LEU A 1 259 ? -29.954 1.432 7.242 1.00 95.44 259 LEU A N 1
ATOM 2078 C CA . LEU A 1 259 ? -29.406 2.040 8.461 1.00 95.44 259 LEU A CA 1
ATOM 2079 C C . LEU A 1 259 ? -30.334 3.069 9.110 1.00 95.44 259 LEU A C 1
ATOM 2081 O O . LEU A 1 259 ? -30.208 3.336 10.306 1.00 95.44 259 LEU 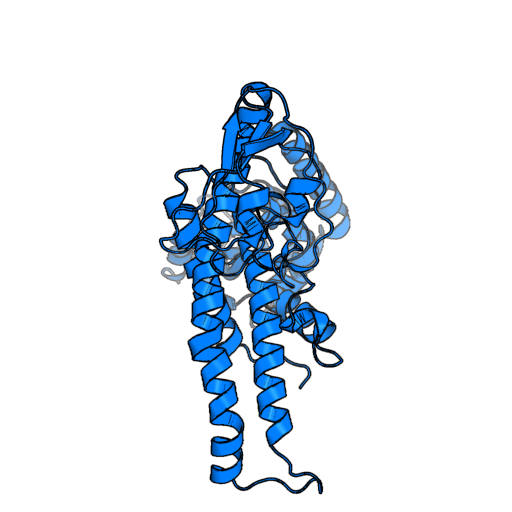A O 1
ATOM 2085 N N . GLN A 1 260 ? -31.249 3.687 8.358 1.00 96.19 260 GLN A N 1
ATOM 2086 C CA . GLN A 1 260 ? -32.110 4.736 8.906 1.00 96.19 260 GLN A CA 1
ATOM 2087 C C . GLN A 1 260 ? -33.013 4.182 10.019 1.00 96.19 260 GLN A C 1
ATOM 2089 O O . GLN A 1 260 ? -33.769 3.240 9.811 1.00 96.19 260 GLN A O 1
ATOM 2094 N N . GLY A 1 261 ? -32.987 4.826 11.186 1.00 94.81 261 GLY A N 1
ATOM 2095 C CA . GLY A 1 261 ? -33.759 4.420 12.361 1.00 94.81 261 GLY A CA 1
ATOM 2096 C C . GLY A 1 261 ? -33.070 3.363 13.227 1.00 94.81 261 GLY A C 1
ATOM 2097 O O . GLY A 1 261 ? -33.603 3.017 14.276 1.00 94.81 261 GLY A O 1
ATOM 2098 N N . THR A 1 262 ? -31.890 2.882 12.828 1.00 97.19 262 THR A N 1
ATOM 2099 C CA . THR A 1 262 ? -31.065 2.005 13.667 1.00 97.19 262 THR A CA 1
ATOM 2100 C C . THR A 1 262 ? -30.237 2.815 14.664 1.00 97.19 262 THR A C 1
ATOM 2102 O O . THR A 1 262 ? -30.099 4.041 14.544 1.00 97.19 262 THR A O 1
ATOM 2105 N N . THR A 1 263 ? -29.680 2.125 15.657 1.00 96.94 263 THR A N 1
ATOM 2106 C CA . THR A 1 263 ? -28.802 2.713 16.666 1.00 96.94 263 THR A CA 1
ATOM 2107 C C . THR A 1 263 ? -27.451 2.006 16.710 1.00 96.94 263 THR A C 1
ATOM 2109 O O . THR A 1 263 ? -27.322 0.820 16.405 1.00 96.94 263 THR A O 1
ATOM 2112 N N . LEU A 1 264 ? -26.417 2.764 17.064 1.00 96.31 264 LEU A N 1
ATOM 2113 C CA . LEU A 1 264 ? -25.049 2.297 17.239 1.00 96.31 264 LEU A CA 1
ATOM 2114 C C . LEU A 1 264 ? -24.646 2.412 18.707 1.00 96.31 264 LEU A C 1
ATOM 2116 O O . LEU A 1 264 ? -25.135 3.277 19.435 1.00 96.31 264 LEU A O 1
ATOM 2120 N N . VAL A 1 265 ? -23.694 1.580 19.118 1.00 94.69 265 VAL A N 1
ATOM 2121 C CA . VAL A 1 265 ? -23.112 1.601 20.463 1.00 94.69 265 VAL A CA 1
ATOM 2122 C C . VAL A 1 265 ? -21.594 1.646 20.380 1.00 94.69 265 VAL A C 1
ATOM 2124 O O . VAL A 1 265 ? -20.992 1.091 19.458 1.00 94.69 265 VAL A O 1
ATOM 2127 N N . HIS A 1 266 ? -20.973 2.280 21.369 1.00 96.31 266 HIS A N 1
ATOM 2128 C CA . HIS A 1 266 ? -19.524 2.381 21.481 1.00 96.31 266 HIS A CA 1
ATOM 2129 C C . HIS A 1 266 ? -19.084 2.027 22.914 1.00 96.31 266 HIS A C 1
ATOM 2131 O O . HIS A 1 266 ? -19.718 2.496 23.858 1.00 96.31 266 HIS A O 1
ATOM 2137 N N . PRO A 1 267 ? -18.009 1.238 23.118 1.00 92.25 267 PRO A N 1
ATOM 2138 C CA . PRO A 1 267 ? -17.624 0.742 24.447 1.00 92.25 267 PRO A CA 1
ATOM 2139 C C . PRO A 1 267 ? -17.355 1.842 25.487 1.00 92.25 267 PRO A C 1
ATOM 2141 O O . PRO A 1 267 ? -17.754 1.718 26.639 1.00 92.25 267 PRO A O 1
ATOM 2144 N N . GLU A 1 268 ? -16.704 2.931 25.073 1.00 92.38 268 GLU A N 1
ATOM 2145 C CA . GLU A 1 268 ? -16.310 4.046 25.953 1.00 92.38 268 GLU A CA 1
ATOM 2146 C C . GLU A 1 268 ? -17.291 5.232 25.940 1.00 92.38 268 GLU A C 1
ATOM 2148 O O . GLU A 1 268 ? -17.011 6.278 26.524 1.00 92.38 268 GLU A O 1
ATOM 2153 N N . PHE A 1 269 ? -18.437 5.109 25.261 1.00 94.06 269 PHE A N 1
ATOM 2154 C CA . PHE A 1 269 ? -19.393 6.206 25.121 1.00 94.06 269 PHE A CA 1
ATOM 2155 C C . PHE A 1 269 ? -20.795 5.753 25.524 1.00 94.06 269 PHE A C 1
ATOM 2157 O O . PHE A 1 269 ? -21.370 4.831 24.951 1.00 94.06 269 PHE A O 1
ATOM 2164 N N . LYS A 1 270 ? -21.339 6.400 26.559 1.00 92.19 270 LYS A N 1
ATOM 2165 C CA . LYS A 1 270 ? -22.597 5.993 27.182 1.00 92.19 270 LYS A CA 1
ATOM 2166 C C . LYS A 1 270 ? -23.796 6.412 26.333 1.00 92.19 270 LYS A C 1
ATOM 2168 O O . LYS A 1 270 ? -24.007 7.599 26.101 1.00 92.19 270 LYS A O 1
ATOM 2173 N N . GLY A 1 271 ? -24.654 5.445 26.026 1.00 91.75 271 GLY A N 1
ATOM 2174 C CA . GLY A 1 271 ? -25.915 5.656 25.323 1.00 91.75 271 GLY A CA 1
ATOM 2175 C C . GLY A 1 271 ? -25.864 5.184 23.875 1.00 91.75 271 GLY A C 1
ATOM 2176 O O . GLY A 1 271 ? -24.815 4.819 23.351 1.00 91.75 271 GLY A O 1
ATOM 2177 N N . GLU A 1 272 ? -27.032 5.176 23.249 1.00 96.19 272 GLU A N 1
ATOM 2178 C CA . GLU A 1 272 ? -27.196 4.777 21.858 1.00 96.19 272 GLU A CA 1
ATOM 2179 C C . GLU A 1 272 ? -27.076 5.983 20.927 1.00 96.19 272 GLU A C 1
ATOM 2181 O O . GLU A 1 272 ? -27.543 7.077 21.247 1.00 96.19 272 GLU A O 1
ATOM 2186 N N . ILE A 1 273 ? -26.452 5.778 19.768 1.00 98.00 273 ILE A N 1
ATOM 2187 C CA . ILE A 1 273 ? -26.278 6.791 18.726 1.00 98.00 273 ILE A CA 1
ATOM 2188 C C . ILE A 1 273 ? -27.222 6.456 17.579 1.00 98.00 273 ILE A C 1
ATOM 2190 O O . ILE A 1 273 ? -27.004 5.486 16.857 1.00 98.00 273 ILE A O 1
ATOM 2194 N N . ALA A 1 274 ? -28.262 7.257 17.389 1.00 97.56 274 ALA A N 1
ATOM 2195 C CA . ALA A 1 274 ? -29.231 7.045 16.326 1.00 97.56 274 ALA A CA 1
ATOM 2196 C C . ALA A 1 274 ? -28.681 7.453 14.951 1.00 97.56 274 ALA A C 1
ATOM 2198 O O . ALA A 1 274 ? -27.980 8.462 14.804 1.00 97.56 274 ALA A O 1
ATOM 2199 N N . ILE A 1 275 ? -29.067 6.698 13.922 1.00 97.56 275 ILE A N 1
ATOM 2200 C CA . ILE A 1 275 ? -28.834 7.043 12.519 1.00 97.56 275 ILE A CA 1
ATOM 2201 C C . ILE A 1 275 ? -30.130 7.595 11.930 1.00 97.56 275 ILE A C 1
ATOM 2203 O O . ILE A 1 275 ? -31.108 6.881 11.708 1.00 97.56 275 ILE A O 1
ATOM 2207 N N . SER A 1 276 ? -30.139 8.891 11.641 1.00 95.44 276 SER A N 1
ATOM 2208 C CA . SER A 1 276 ? -31.261 9.558 10.981 1.00 95.44 276 SER A CA 1
ATOM 2209 C C . SER A 1 276 ? -31.063 9.611 9.463 1.00 95.44 276 SER A C 1
ATOM 2211 O O . SER A 1 276 ? -29.954 9.452 8.950 1.00 95.44 276 SER A O 1
ATOM 2213 N N . ARG A 1 277 ? -32.121 9.949 8.715 1.00 95.56 277 ARG A N 1
ATOM 2214 C CA . ARG A 1 277 ? -31.987 10.289 7.286 1.00 95.56 277 ARG A CA 1
ATOM 2215 C C . ARG A 1 277 ? -30.948 11.393 7.069 1.00 95.56 277 ARG A C 1
ATOM 2217 O O . ARG A 1 277 ? -30.158 11.329 6.131 1.00 95.56 277 ARG A O 1
ATOM 2224 N N . ARG A 1 278 ? -30.951 12.394 7.956 1.00 93.38 278 ARG A N 1
ATOM 2225 C CA . ARG A 1 278 ? -30.013 13.514 7.908 1.00 93.38 278 ARG A CA 1
ATOM 2226 C C . ARG A 1 278 ? -28.577 13.055 8.142 1.00 93.38 278 ARG A C 1
ATOM 2228 O O . ARG A 1 278 ? -27.695 13.578 7.483 1.00 93.38 278 ARG A O 1
ATOM 2235 N N . SER A 1 279 ? -28.356 12.064 9.002 1.00 94.50 279 SER A N 1
ATOM 2236 C CA . SER A 1 279 ? -27.037 11.461 9.231 1.00 94.50 279 SER A CA 1
ATOM 2237 C C . SER A 1 279 ? -26.435 10.956 7.922 1.00 94.50 279 SER A C 1
ATOM 2239 O O . SER A 1 279 ? -25.308 11.294 7.587 1.00 94.50 279 SER A O 1
ATOM 2241 N N . ILE A 1 280 ? -27.221 10.215 7.136 1.00 95.88 280 ILE A N 1
ATOM 2242 C CA . ILE A 1 280 ? -26.790 9.663 5.844 1.00 95.88 280 ILE A CA 1
ATOM 2243 C C . ILE A 1 280 ? -26.544 10.783 4.825 1.00 95.88 280 ILE A C 1
ATOM 2245 O O . ILE A 1 280 ? -25.563 10.751 4.080 1.00 95.88 280 ILE A O 1
ATOM 2249 N N . ASP A 1 281 ? -27.416 11.792 4.798 1.00 94.50 281 ASP A N 1
ATOM 2250 C CA . ASP A 1 281 ? -27.293 12.919 3.874 1.00 94.50 281 ASP A CA 1
ATOM 2251 C C . ASP A 1 281 ? -26.065 13.786 4.175 1.00 94.50 281 ASP A C 1
ATOM 2253 O O . ASP A 1 281 ? -25.297 14.086 3.267 1.00 94.50 281 ASP A O 1
ATOM 2257 N N . GLU A 1 282 ? -25.845 14.158 5.434 1.00 93.75 282 GLU A N 1
ATOM 2258 C CA . GLU A 1 282 ? -24.683 14.943 5.867 1.00 93.75 282 GLU A CA 1
ATOM 2259 C C . GLU A 1 282 ? -23.385 14.145 5.681 1.00 93.75 282 GLU A C 1
ATOM 2261 O O . GLU A 1 282 ? -22.419 14.671 5.127 1.00 93.75 282 GLU A O 1
ATOM 2266 N N . TRP A 1 283 ? -23.375 12.857 6.050 1.00 93.88 283 TRP A N 1
ATOM 2267 C CA . TRP A 1 283 ? -22.231 11.969 5.844 1.00 93.88 283 TRP A CA 1
ATOM 2268 C C . TRP A 1 283 ? -21.804 11.925 4.380 1.00 93.88 283 TRP A C 1
ATOM 2270 O O . TRP A 1 283 ? -20.632 12.120 4.068 1.00 93.88 283 TRP A O 1
ATOM 2280 N N . THR A 1 284 ? -22.751 11.715 3.467 1.00 90.75 284 THR A N 1
ATOM 2281 C CA . THR A 1 284 ? -22.443 11.580 2.038 1.00 90.75 284 THR A CA 1
ATOM 2282 C C . THR A 1 284 ? -22.145 12.914 1.353 1.00 90.75 284 THR A C 1
ATOM 2284 O O . THR A 1 284 ? -21.314 12.949 0.447 1.00 90.75 284 THR A O 1
ATOM 2287 N N . ASN A 1 285 ? -22.761 14.014 1.798 1.00 90.44 285 ASN A N 1
ATOM 2288 C CA . ASN A 1 285 ? -22.573 15.344 1.210 1.00 90.44 285 ASN A CA 1
ATOM 2289 C C . ASN A 1 285 ? -21.313 16.071 1.690 1.00 90.44 285 ASN A C 1
ATOM 2291 O O . ASN A 1 285 ? -20.838 16.946 0.970 1.00 90.44 285 ASN A O 1
ATOM 2295 N N . GLN A 1 286 ? -20.800 15.786 2.895 1.00 86.31 286 GLN A N 1
ATOM 2296 C CA . GLN A 1 286 ? -19.655 16.544 3.401 1.00 86.31 286 GLN A CA 1
ATOM 2297 C C . GLN A 1 286 ? -18.418 16.357 2.511 1.00 86.31 286 GLN A C 1
ATOM 2299 O O . GLN A 1 286 ? -18.063 15.211 2.206 1.00 86.31 286 GLN A O 1
ATOM 2304 N N . PRO A 1 287 ? -17.746 17.452 2.108 1.00 86.75 287 PRO A N 1
ATOM 2305 C CA . PRO A 1 287 ? -16.459 17.366 1.438 1.00 86.75 287 PRO A CA 1
ATOM 2306 C C . PRO A 1 287 ? -15.472 16.582 2.295 1.00 86.75 287 PRO A C 1
ATOM 2308 O O . PRO A 1 287 ? -15.435 16.743 3.512 1.00 86.75 287 PRO A O 1
ATOM 2311 N N . HIS A 1 288 ? -14.706 15.714 1.649 1.00 87.06 288 HIS A N 1
ATOM 2312 C CA . HIS A 1 288 ? -13.662 14.932 2.290 1.00 87.06 288 HIS A CA 1
ATOM 2313 C C . HIS A 1 288 ? -12.670 14.501 1.215 1.00 87.06 288 HIS A C 1
ATOM 2315 O O . HIS A 1 288 ? -13.083 14.089 0.129 1.00 87.06 288 HIS A O 1
ATOM 2321 N N . VAL A 1 289 ? -11.378 14.529 1.528 1.00 77.88 289 VAL A N 1
ATOM 2322 C CA . VAL A 1 289 ? -10.291 14.103 0.634 1.00 77.88 289 VAL A CA 1
ATOM 2323 C C . VAL A 1 289 ? -10.476 12.665 0.118 1.00 77.88 289 VAL A C 1
ATOM 2325 O O . VAL A 1 289 ? -10.130 12.362 -1.018 1.00 77.88 289 VAL A O 1
ATOM 2328 N N . HIS A 1 290 ? -11.151 11.816 0.902 1.00 76.69 290 HIS A N 1
ATOM 2329 C CA . HIS A 1 290 ? -11.431 10.405 0.632 1.00 76.69 290 HIS A CA 1
ATOM 2330 C C . HIS A 1 290 ? -12.931 10.147 0.465 1.00 76.69 290 HIS A C 1
ATOM 2332 O O . HIS A 1 290 ? -13.450 9.137 0.942 1.00 76.69 290 HIS A O 1
ATOM 2338 N N . TYR A 1 291 ? -13.660 11.066 -0.179 1.00 81.94 291 TYR A N 1
ATOM 2339 C CA . TYR A 1 291 ? -15.127 11.037 -0.262 1.00 81.94 291 TYR A CA 1
ATOM 2340 C C . TYR A 1 291 ? -15.713 9.691 -0.732 1.00 81.94 291 TYR A C 1
ATOM 2342 O O . TYR A 1 291 ? -16.791 9.314 -0.273 1.00 81.94 291 TYR A O 1
ATOM 2350 N N . ALA A 1 292 ? -15.008 8.961 -1.601 1.00 77.06 292 ALA A N 1
ATOM 2351 C CA . ALA A 1 292 ? -15.387 7.635 -2.094 1.00 77.06 292 ALA A CA 1
ATOM 2352 C C . ALA A 1 292 ? -15.469 6.581 -0.996 1.00 77.06 292 ALA A C 1
ATOM 2354 O O . ALA A 1 292 ? -16.508 5.963 -0.766 1.00 77.06 292 ALA A O 1
ATOM 2355 N N . HIS A 1 293 ? -14.363 6.451 -0.276 1.00 75.50 293 HIS A N 1
ATOM 2356 C CA . HIS A 1 293 ? -14.182 5.509 0.817 1.00 75.50 293 HIS A CA 1
ATOM 2357 C C . HIS A 1 293 ? -15.081 5.873 1.975 1.00 75.50 293 HIS A C 1
ATOM 2359 O O . HIS A 1 293 ? -15.849 5.041 2.441 1.00 75.50 293 HIS A O 1
ATOM 2365 N N . LYS A 1 294 ? -15.079 7.158 2.339 1.00 86.75 294 LYS A N 1
ATOM 2366 C CA . LYS A 1 294 ? -15.992 7.721 3.324 1.00 86.75 294 LYS A CA 1
ATOM 2367 C C . LYS A 1 294 ? -17.444 7.350 3.010 1.00 86.75 294 LYS A C 1
ATOM 2369 O O . LYS A 1 294 ? -18.144 6.885 3.899 1.00 86.75 294 LYS A O 1
ATOM 2374 N N . ASN A 1 295 ? -17.928 7.532 1.779 1.00 88.38 295 ASN A N 1
ATOM 2375 C CA . ASN A 1 295 ? -19.330 7.244 1.461 1.00 88.38 295 ASN A CA 1
ATOM 2376 C C . ASN A 1 295 ? -19.668 5.755 1.582 1.00 88.38 295 ASN A C 1
ATOM 2378 O O . ASN A 1 295 ? -20.695 5.441 2.172 1.00 88.38 295 ASN A O 1
ATOM 2382 N N . GLU A 1 296 ? -18.829 4.851 1.072 1.00 85.25 296 GLU A N 1
ATOM 2383 C CA . GLU A 1 296 ? -19.059 3.402 1.216 1.00 85.25 296 GLU A CA 1
ATOM 2384 C C . GLU A 1 296 ? -18.886 2.932 2.671 1.00 85.25 296 GLU A C 1
ATOM 2386 O O . GLU A 1 296 ? -19.511 1.958 3.093 1.00 85.25 296 GLU A O 1
ATOM 2391 N N . LEU A 1 297 ? -18.103 3.655 3.478 1.00 86.06 297 LEU A N 1
ATOM 2392 C CA . LEU A 1 297 ? -17.874 3.324 4.881 1.00 86.06 297 LEU A CA 1
ATOM 2393 C C . LEU A 1 297 ? -19.156 3.300 5.716 1.00 86.06 297 LEU A C 1
ATOM 2395 O O . LEU A 1 297 ? -19.220 2.617 6.741 1.00 86.06 297 LEU A O 1
ATOM 2399 N N . ILE A 1 298 ? -20.197 4.013 5.275 1.00 90.44 298 ILE A N 1
ATOM 2400 C CA . ILE A 1 298 ? -21.458 4.097 6.009 1.00 90.44 298 ILE A CA 1
ATOM 2401 C C . ILE A 1 298 ? -22.079 2.718 6.266 1.00 90.44 298 ILE A C 1
ATOM 2403 O O . ILE A 1 298 ? -22.626 2.501 7.342 1.00 90.44 298 ILE A O 1
ATOM 2407 N N . PHE A 1 299 ? -21.915 1.753 5.355 1.00 85.94 299 PHE A N 1
ATOM 2408 C CA . PHE A 1 299 ? -22.430 0.385 5.518 1.00 85.94 299 PHE A CA 1
ATOM 2409 C C . PHE A 1 299 ? -21.717 -0.410 6.618 1.00 85.94 299 PHE A C 1
ATOM 2411 O O . PHE A 1 299 ? -22.208 -1.435 7.078 1.00 85.94 299 PHE A O 1
ATOM 2418 N N . GLN A 1 300 ? -20.552 0.059 7.066 1.00 86.00 300 GLN A N 1
ATOM 2419 C CA . GLN A 1 300 ? -19.760 -0.579 8.116 1.00 86.00 300 GLN A CA 1
ATOM 2420 C C . GLN A 1 300 ? -19.670 0.277 9.379 1.00 86.00 300 GLN A C 1
ATOM 2422 O O . GLN A 1 300 ? -18.936 -0.080 10.310 1.00 86.00 300 GLN A O 1
ATOM 2427 N N . ILE A 1 301 ? -20.450 1.364 9.448 1.00 90.62 301 ILE A N 1
ATOM 2428 C CA . ILE A 1 301 ? -20.338 2.401 10.474 1.00 90.62 301 ILE A CA 1
ATOM 2429 C C . ILE A 1 301 ? -20.413 1.851 11.897 1.00 90.62 301 ILE A C 1
ATOM 2431 O O . ILE A 1 301 ? -19.686 2.320 12.763 1.00 90.62 301 ILE A O 1
ATOM 2435 N N . GLY A 1 302 ? -21.216 0.814 12.152 1.00 89.00 302 GLY A N 1
ATOM 2436 C CA . GLY A 1 302 ? -21.290 0.206 13.481 1.00 89.00 302 GLY A CA 1
ATOM 2437 C C . GLY A 1 302 ? -19.978 -0.444 13.916 1.00 89.00 302 GLY A C 1
ATOM 2438 O O . GLY A 1 302 ? -19.548 -0.272 15.054 1.00 89.00 302 GLY A O 1
ATOM 2439 N N . SER A 1 303 ? -19.301 -1.148 13.006 1.00 83.50 303 SER A N 1
ATOM 2440 C CA . SER A 1 303 ? -18.012 -1.783 13.303 1.00 83.50 303 SER A CA 1
ATOM 2441 C C . SER A 1 303 ? -16.868 -0.772 13.390 1.00 83.50 303 SER A C 1
ATOM 2443 O O . SER A 1 303 ? -16.000 -0.906 14.252 1.00 83.50 303 SER A O 1
ATOM 2445 N N . VAL A 1 304 ? -16.908 0.251 12.532 1.00 88.19 304 VAL A N 1
ATOM 2446 C CA . VAL A 1 304 ? -15.942 1.353 12.478 1.00 88.19 304 VAL A CA 1
ATOM 2447 C C . VAL A 1 304 ? -16.021 2.164 13.759 1.00 88.19 304 VAL A C 1
ATOM 2449 O O . VAL A 1 304 ? -15.022 2.322 14.452 1.00 88.19 304 VAL A O 1
ATOM 2452 N N . LEU A 1 305 ? -17.227 2.610 14.118 1.00 92.94 305 LEU A N 1
ATOM 2453 C CA . LEU A 1 305 ? -17.452 3.410 15.309 1.00 92.94 305 LEU A CA 1
ATOM 2454 C C . LEU A 1 305 ? -17.060 2.631 16.561 1.00 92.94 305 LEU A C 1
ATOM 2456 O O . LEU A 1 305 ? -16.327 3.163 17.376 1.00 92.94 305 LEU A O 1
ATOM 2460 N N . LYS A 1 306 ? -17.440 1.353 16.687 1.00 90.38 306 LYS A N 1
ATOM 2461 C CA . LYS A 1 306 ? -17.088 0.517 17.850 1.00 90.38 306 LYS A CA 1
ATOM 2462 C C . LYS A 1 306 ? -15.576 0.432 18.124 1.00 90.38 306 LYS A C 1
ATOM 2464 O O . LYS A 1 306 ? -15.196 0.196 19.268 1.00 90.38 306 LYS A O 1
ATOM 2469 N N . LYS A 1 307 ? -14.738 0.569 17.091 1.00 87.00 307 LYS A N 1
ATOM 2470 C CA . LYS A 1 307 ? -13.267 0.524 17.175 1.00 87.00 307 LYS A CA 1
ATOM 2471 C C . LYS A 1 307 ? -12.612 1.906 17.187 1.00 87.00 307 LYS A C 1
ATOM 2473 O O . LYS A 1 307 ? -11.405 1.995 17.393 1.00 87.00 307 LYS A O 1
ATOM 2478 N N . ALA A 1 308 ? -13.372 2.957 16.899 1.00 91.81 308 ALA A N 1
ATOM 2479 C CA . ALA A 1 308 ? -12.851 4.306 16.816 1.00 91.81 308 ALA A CA 1
ATOM 2480 C C . ALA A 1 308 ? -12.333 4.763 18.184 1.00 91.81 308 ALA A C 1
ATOM 2482 O O . ALA A 1 308 ? -12.867 4.391 19.225 1.00 91.81 308 ALA A O 1
ATOM 2483 N N . LYS A 1 309 ? -11.297 5.600 18.196 1.00 93.31 309 LYS A N 1
ATOM 2484 C CA . LYS A 1 309 ? -10.781 6.159 19.447 1.00 93.31 309 LYS A CA 1
ATOM 2485 C C . LYS A 1 309 ? -11.652 7.339 19.862 1.00 93.31 309 LYS A C 1
ATOM 2487 O O . LYS A 1 309 ? -11.631 8.378 19.198 1.00 93.31 309 LYS A O 1
ATOM 2492 N N . TYR A 1 310 ? -12.385 7.218 20.965 1.00 96.31 310 TYR A N 1
ATOM 2493 C CA . TYR A 1 310 ? -13.167 8.335 21.488 1.00 96.31 310 TYR A CA 1
ATOM 2494 C C . TYR A 1 310 ? -12.242 9.424 22.052 1.00 96.31 310 TYR A C 1
ATOM 2496 O O . TYR A 1 310 ? -11.424 9.175 22.936 1.00 96.31 310 TYR A O 1
ATOM 2504 N N . LEU A 1 311 ? -12.343 10.645 21.521 1.00 95.88 311 LEU A N 1
ATOM 2505 C CA . LEU A 1 311 ? -11.485 11.770 21.917 1.00 95.88 311 LEU A CA 1
ATOM 2506 C C . LEU A 1 311 ? -12.116 12.668 22.989 1.00 95.88 311 LEU A C 1
ATOM 2508 O O . LEU A 1 311 ? -11.429 13.514 23.560 1.00 95.88 311 LEU A O 1
ATOM 2512 N N . GLY A 1 312 ? -13.410 12.494 23.260 1.00 94.50 312 GLY A N 1
ATOM 2513 C CA . GLY A 1 312 ? -14.175 13.326 24.182 1.00 94.50 312 GLY A CA 1
ATOM 2514 C C . GLY A 1 312 ? -15.212 14.196 23.475 1.00 94.50 312 GLY A C 1
ATOM 2515 O O . GLY A 1 312 ? -15.639 13.909 22.353 1.00 94.50 312 GLY A O 1
ATOM 2516 N N . TYR A 1 313 ? -15.631 15.251 24.172 1.00 94.31 313 TYR A N 1
ATOM 2517 C CA . TYR A 1 313 ? -16.692 16.151 23.737 1.00 94.31 313 TYR A CA 1
ATOM 2518 C C . TYR A 1 313 ? -16.378 17.613 24.044 1.00 94.31 313 TYR A C 1
ATOM 2520 O O . TYR A 1 313 ? -15.542 17.907 24.901 1.00 94.31 313 TYR A O 1
ATOM 2528 N N . GLY A 1 314 ? -17.093 18.510 23.374 1.00 92.88 314 GLY A N 1
ATOM 2529 C CA . GLY A 1 314 ? -17.167 19.920 23.737 1.00 92.88 314 GLY A CA 1
ATOM 2530 C C . GLY A 1 314 ? -18.407 20.592 23.162 1.00 92.88 314 GLY A C 1
ATOM 2531 O O . GLY A 1 314 ? -19.232 19.941 22.511 1.00 92.88 314 GLY A O 1
ATOM 2532 N N . LYS A 1 315 ? -18.599 21.869 23.488 1.00 90.25 315 LYS A N 1
ATOM 2533 C CA . LYS A 1 315 ? -19.832 22.609 23.204 1.00 90.25 315 LYS A CA 1
ATOM 2534 C C . LYS A 1 315 ? -20.051 22.763 21.702 1.00 90.25 315 LYS A C 1
ATOM 2536 O O . LYS A 1 315 ? -19.141 23.132 20.959 1.00 90.25 315 LYS A O 1
ATOM 2541 N N . ASP A 1 316 ? -21.275 22.510 21.244 1.00 86.00 316 ASP A N 1
ATOM 2542 C CA . ASP A 1 316 ? -21.617 22.744 19.844 1.00 86.00 316 ASP A CA 1
ATOM 2543 C C . ASP A 1 316 ? -21.752 24.249 19.569 1.00 86.00 316 ASP A C 1
ATOM 2545 O O . ASP A 1 316 ? -22.692 24.903 20.017 1.00 86.00 316 ASP A O 1
ATOM 2549 N N . ALA A 1 317 ? -20.798 24.802 18.819 1.00 78.25 317 ALA A N 1
ATOM 2550 C CA . ALA A 1 317 ? -20.796 26.202 18.397 1.00 78.25 317 ALA A CA 1
ATOM 2551 C C . ALA A 1 317 ? -21.583 26.446 17.094 1.00 78.25 317 ALA A C 1
ATOM 2553 O O . ALA A 1 317 ? -21.530 27.542 16.529 1.00 78.25 317 ALA A O 1
ATOM 2554 N N . SER A 1 318 ? -22.270 25.432 16.552 1.00 73.44 318 SER A N 1
ATOM 2555 C CA . SER A 1 318 ? -23.001 25.598 15.300 1.00 73.44 318 SER A CA 1
ATOM 2556 C C . SER A 1 318 ? -24.183 26.565 15.461 1.00 73.44 318 SER A C 1
ATOM 2558 O O . SER A 1 318 ? -24.912 26.515 16.448 1.00 73.44 318 SER A O 1
ATOM 2560 N N . PRO A 1 319 ? -24.436 27.433 14.465 1.00 65.62 319 PRO A N 1
ATOM 2561 C CA . PRO A 1 319 ? -25.494 28.445 14.538 1.00 65.62 319 PRO A CA 1
ATOM 2562 C C . PRO A 1 319 ? -26.910 27.850 14.467 1.00 65.62 319 PRO A C 1
ATOM 2564 O O . PRO A 1 319 ? -27.895 28.584 14.510 1.00 65.62 319 PRO A O 1
ATOM 2567 N N . LYS A 1 320 ? -27.033 26.525 14.299 1.00 66.38 320 LYS A N 1
ATOM 2568 C CA . LYS A 1 320 ? -28.314 25.827 14.202 1.00 66.38 320 LYS A CA 1
ATOM 2569 C C . LYS A 1 320 ? -28.745 25.399 15.610 1.00 66.38 320 LYS A C 1
ATOM 2571 O O . LYS A 1 320 ? -28.015 24.637 16.237 1.00 66.38 320 LYS A O 1
ATOM 2576 N N . PRO A 1 321 ? -29.916 25.838 16.095 1.00 59.72 321 PRO A N 1
ATOM 2577 C CA . PRO A 1 321 ? -30.352 25.535 17.452 1.00 59.72 321 PRO A CA 1
ATOM 2578 C C . PRO A 1 321 ? -30.620 24.035 17.651 1.00 59.72 321 PRO A C 1
ATOM 2580 O O . PRO A 1 321 ? -31.133 23.363 16.753 1.00 59.72 321 PRO A O 1
ATOM 2583 N N . GLY A 1 322 ? -30.305 23.531 18.849 1.00 73.62 322 GLY A N 1
ATOM 2584 C CA . GLY A 1 322 ? -30.798 22.250 19.369 1.00 73.62 322 GLY A CA 1
ATOM 2585 C C . GLY A 1 322 ? -29.727 21.289 19.886 1.00 73.62 322 GLY A C 1
ATOM 2586 O O . GLY A 1 322 ? -29.995 20.558 20.839 1.00 73.62 322 GLY A O 1
ATOM 2587 N N . SER A 1 323 ? -28.529 21.280 19.297 1.00 84.19 323 SER A N 1
ATOM 2588 C CA . SER A 1 323 ? -27.431 20.431 19.768 1.00 84.19 323 SER A CA 1
ATOM 2589 C C . SER A 1 323 ? -26.610 21.128 20.848 1.00 84.19 323 SER A C 1
ATOM 2591 O O . SER A 1 323 ? -26.267 22.302 20.738 1.00 84.19 323 SER A O 1
ATOM 2593 N N . LYS A 1 324 ? -26.317 20.374 21.901 1.00 89.06 324 LYS A N 1
ATOM 2594 C CA . LYS A 1 324 ? -25.614 20.795 23.106 1.00 89.06 324 LYS A CA 1
ATOM 2595 C C . LYS A 1 324 ? -24.127 20.465 23.026 1.00 89.06 324 LYS A C 1
ATOM 2597 O O . LYS A 1 324 ? -23.285 21.340 23.225 1.00 89.06 324 LYS A O 1
ATOM 2602 N N . TRP A 1 325 ? -23.813 19.211 22.694 1.00 93.06 325 TRP A N 1
ATOM 2603 C CA . TRP A 1 325 ? -22.442 18.703 22.639 1.00 93.06 325 TRP A CA 1
ATOM 2604 C C . TRP A 1 325 ? -22.106 18.112 21.277 1.00 93.06 325 TRP A C 1
ATOM 2606 O O . TRP A 1 325 ? -22.952 17.517 20.605 1.00 93.06 325 TRP A O 1
ATOM 2616 N N . VAL A 1 326 ? -20.833 18.226 20.908 1.00 94.31 326 VAL A N 1
ATOM 2617 C CA . VAL A 1 326 ? -20.224 17.465 19.823 1.00 94.31 326 VAL A CA 1
ATOM 2618 C C . VAL A 1 326 ? -19.229 16.475 20.406 1.00 94.31 326 VAL A C 1
ATOM 2620 O O . VAL A 1 326 ? -18.333 16.853 21.155 1.00 94.31 326 VAL A O 1
ATOM 2623 N N . HIS A 1 327 ? -19.385 15.212 20.029 1.00 96.19 327 HIS A N 1
ATOM 2624 C CA . HIS A 1 327 ? -18.524 14.093 20.384 1.00 96.19 327 HIS A CA 1
ATOM 2625 C C . HIS A 1 327 ? -17.693 13.690 19.169 1.00 96.19 327 HIS A C 1
ATOM 2627 O O . HIS A 1 327 ? -18.237 13.549 18.069 1.00 96.19 327 HIS A O 1
ATOM 2633 N N . LEU A 1 328 ? -16.389 13.487 19.373 1.00 97.19 328 LEU A N 1
ATOM 2634 C CA . LEU A 1 328 ? -15.459 13.143 18.299 1.00 97.19 328 LEU A CA 1
ATOM 2635 C C . LEU A 1 328 ? -14.857 11.756 18.500 1.00 97.19 328 LEU A C 1
ATOM 2637 O O . LEU A 1 328 ? -14.346 11.431 19.575 1.00 97.19 328 LEU A O 1
ATOM 2641 N N . PHE A 1 329 ? -14.863 10.973 17.426 1.00 96.81 329 PHE A N 1
ATOM 2642 C CA . PHE A 1 329 ? -14.246 9.653 17.367 1.00 96.81 329 PHE A CA 1
ATOM 2643 C C . PHE A 1 329 ? -13.209 9.640 16.245 1.00 96.81 329 PHE A C 1
ATOM 2645 O O . PHE A 1 329 ? -13.549 9.868 15.085 1.00 96.81 329 PHE A O 1
ATOM 2652 N N . GLU A 1 330 ? -11.942 9.412 16.586 1.00 94.75 330 GLU A N 1
ATOM 2653 C CA . GLU A 1 330 ? -10.850 9.327 15.615 1.00 94.75 330 GLU A CA 1
ATOM 2654 C C . GLU A 1 330 ? -10.845 7.953 14.943 1.00 94.75 330 GLU A C 1
ATOM 2656 O O . GLU A 1 330 ? -10.819 6.913 15.607 1.00 94.75 330 GLU A O 1
ATOM 2661 N N . ILE A 1 331 ? -10.834 7.977 13.616 1.00 89.56 331 ILE A N 1
ATOM 2662 C CA . ILE A 1 331 ? -10.617 6.829 12.743 1.00 89.56 331 ILE A CA 1
ATOM 2663 C C . ILE A 1 331 ? -9.519 7.165 11.732 1.00 89.56 331 ILE A C 1
ATOM 2665 O O . ILE A 1 331 ? -9.003 8.287 11.693 1.00 89.56 331 ILE A O 1
ATOM 2669 N N . LYS A 1 332 ? -9.170 6.190 10.894 1.00 81.56 332 LYS A N 1
ATOM 2670 C CA . LYS A 1 332 ? -8.329 6.417 9.723 1.00 81.56 332 LYS A CA 1
ATOM 2671 C C . LYS A 1 332 ? -9.065 5.964 8.474 1.00 81.56 332 LYS A C 1
ATOM 2673 O O . LYS A 1 332 ? -9.418 4.791 8.384 1.00 81.56 332 LYS A O 1
ATOM 2678 N N . ILE A 1 333 ? -9.238 6.875 7.525 1.00 75.50 333 ILE A N 1
ATOM 2679 C CA . ILE A 1 333 ? -9.709 6.561 6.179 1.00 75.50 333 ILE A CA 1
ATOM 2680 C C . ILE A 1 333 ? -8.487 6.653 5.278 1.00 75.50 333 ILE A C 1
ATOM 2682 O O . ILE A 1 333 ? -7.915 7.727 5.135 1.00 75.50 333 ILE A O 1
ATOM 2686 N N . LEU A 1 334 ? -8.070 5.524 4.705 1.00 64.88 334 LEU A N 1
ATOM 2687 C CA . LEU A 1 334 ? -6.870 5.439 3.856 1.00 64.88 334 LEU A CA 1
ATOM 2688 C C . LEU A 1 334 ? -5.604 5.972 4.546 1.00 64.88 334 LEU A C 1
ATOM 2690 O O . LEU A 1 334 ? -4.915 6.839 4.026 1.00 64.88 334 LEU A O 1
ATOM 2694 N N . GLY A 1 335 ? -5.367 5.531 5.786 1.00 61.34 335 GLY A N 1
ATOM 2695 C CA . GLY A 1 335 ? -4.203 5.943 6.582 1.00 61.34 335 GLY A CA 1
ATOM 2696 C C . GLY A 1 335 ? -4.296 7.355 7.177 1.00 61.34 335 GLY A C 1
ATOM 2697 O O . GLY A 1 335 ? -3.779 7.583 8.277 1.00 61.34 335 GLY A O 1
ATOM 2698 N N . ASP A 1 336 ? -5.020 8.263 6.524 1.00 75.62 336 ASP A N 1
ATOM 2699 C CA . ASP A 1 336 ? -5.244 9.626 6.987 1.00 75.62 336 ASP A CA 1
ATOM 2700 C C . ASP A 1 336 ? -6.275 9.677 8.110 1.00 75.62 336 ASP A C 1
ATOM 2702 O O . ASP A 1 336 ? -7.299 8.991 8.100 1.00 75.62 336 ASP A O 1
ATOM 2706 N N . LYS A 1 337 ? -6.004 10.523 9.106 1.00 87.56 337 LYS A N 1
ATOM 2707 C CA . LYS A 1 337 ? -6.923 10.721 10.225 1.00 87.56 337 LYS A CA 1
ATOM 2708 C C . LYS A 1 337 ? -8.227 11.343 9.743 1.00 87.56 337 LYS A C 1
ATOM 2710 O O . LYS A 1 337 ? -8.236 12.301 8.974 1.00 87.56 337 LYS A O 1
ATOM 2715 N N . SER A 1 338 ? -9.329 10.831 10.264 1.00 93.44 338 SER A N 1
ATOM 2716 C CA . SER A 1 338 ? -10.651 11.419 10.091 1.00 93.44 338 SER A CA 1
ATOM 2717 C C . SER A 1 338 ? -11.423 11.309 11.398 1.00 93.44 338 SER A C 1
ATOM 2719 O O . SER A 1 338 ? -11.147 10.444 12.231 1.00 93.44 338 SER A O 1
ATOM 2721 N N . TRP A 1 339 ? -12.381 12.202 11.606 1.00 96.88 339 TRP A N 1
ATOM 2722 C CA . TRP A 1 339 ? -13.120 12.305 12.859 1.00 96.88 339 TRP A CA 1
ATOM 2723 C C . TRP A 1 339 ? -14.609 12.170 12.601 1.00 96.88 339 TRP A C 1
ATOM 2725 O O . TRP A 1 339 ? -15.216 13.050 11.988 1.00 96.88 339 TRP A O 1
ATOM 2735 N N . ILE A 1 340 ? -15.196 11.072 13.080 1.00 96.7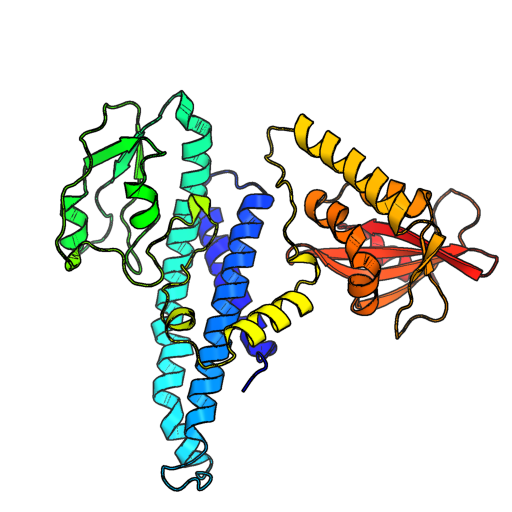5 340 ILE A N 1
ATOM 2736 C CA . ILE A 1 340 ? -16.647 10.899 13.103 1.00 96.75 340 ILE A CA 1
ATOM 2737 C C . ILE A 1 340 ? -17.218 11.864 14.139 1.00 96.75 340 ILE A C 1
ATOM 2739 O O . ILE A 1 340 ? -16.739 11.944 15.272 1.00 96.75 340 ILE A O 1
ATOM 2743 N N . VAL A 1 341 ? -18.262 12.577 13.732 1.00 95.88 341 VAL A N 1
ATOM 2744 C CA . VAL A 1 341 ? -18.943 13.600 14.514 1.00 95.88 341 VAL A CA 1
ATOM 2745 C C . VAL A 1 341 ? -20.299 13.062 14.951 1.00 95.88 341 VAL A C 1
ATOM 2747 O O . VAL A 1 341 ? -21.150 12.739 14.118 1.00 95.88 341 VAL A O 1
ATOM 2750 N N . VAL A 1 342 ? -20.526 13.009 16.261 1.00 96.38 342 VAL A N 1
ATOM 2751 C CA . VAL A 1 342 ? -21.826 12.691 16.865 1.00 96.38 342 VAL A CA 1
ATOM 2752 C C . VAL A 1 342 ? -22.311 13.916 17.626 1.00 96.38 342 VAL A C 1
ATOM 2754 O O . VAL A 1 342 ? -21.555 14.514 18.386 1.00 96.38 342 VAL A O 1
ATOM 2757 N N . LYS A 1 343 ? -23.571 14.301 17.423 1.00 94.44 343 LYS A N 1
ATOM 2758 C CA . LYS A 1 343 ? -24.190 15.417 18.146 1.00 94.44 343 LYS A CA 1
ATOM 2759 C C . LYS A 1 343 ? -25.090 14.896 19.251 1.00 94.44 343 LYS A C 1
ATOM 2761 O O . LYS A 1 343 ? -25.908 14.014 18.999 1.00 94.44 343 LYS A O 1
ATOM 2766 N N . GLU A 1 344 ? -24.961 15.473 20.438 1.00 94.56 344 GLU A N 1
ATOM 2767 C CA . GLU A 1 344 ? -25.892 15.287 21.548 1.00 94.56 344 GLU A CA 1
ATOM 2768 C C . GLU A 1 344 ? -26.780 16.525 21.685 1.00 94.56 344 GLU A C 1
ATOM 2770 O O . GLU A 1 344 ? -26.285 17.652 21.670 1.00 94.56 344 GLU A O 1
ATOM 2775 N N . TYR A 1 345 ? -28.086 16.319 21.801 1.00 92.31 345 TYR A N 1
ATOM 2776 C CA . TYR A 1 345 ? -29.097 17.368 21.926 1.00 92.31 345 TYR A CA 1
ATOM 2777 C C . TYR A 1 345 ? -29.469 17.624 23.389 1.00 92.31 345 TYR A C 1
ATOM 2779 O O . TYR A 1 345 ? -29.112 16.857 24.280 1.00 92.31 345 TYR A O 1
ATOM 2787 N N . GLU A 1 346 ? -30.181 18.722 23.653 1.00 89.88 346 GLU A N 1
ATOM 2788 C CA . GLU A 1 346 ? -30.589 19.091 25.021 1.00 89.88 346 GLU A CA 1
ATOM 2789 C C . GLU A 1 346 ? -31.476 18.038 25.707 1.00 89.88 346 GLU A C 1
ATOM 2791 O O . GLU A 1 346 ? -31.453 17.917 26.930 1.00 89.88 346 GLU A O 1
ATOM 2796 N N . ASP A 1 347 ? -32.212 17.239 24.930 1.00 90.25 347 ASP A N 1
ATOM 2797 C CA . ASP A 1 347 ? -33.001 16.099 25.417 1.00 90.25 347 ASP A CA 1
ATOM 2798 C C . ASP A 1 347 ? -32.155 14.839 25.704 1.00 90.25 347 ASP A C 1
ATOM 2800 O O . ASP A 1 347 ? -32.685 13.803 26.103 1.00 90.25 347 ASP A O 1
ATOM 2804 N N . GLY A 1 348 ? -30.835 14.920 25.506 1.00 90.44 348 GLY A N 1
ATOM 2805 C CA . GLY A 1 348 ? -29.875 13.833 25.691 1.00 90.44 348 GLY A CA 1
ATOM 2806 C C . GLY A 1 348 ? -29.777 12.864 24.510 1.00 90.44 348 GLY A C 1
ATOM 2807 O O . GLY A 1 348 ? -28.943 11.945 24.555 1.00 90.44 348 GLY A O 1
ATOM 2808 N N . SER A 1 349 ? -30.585 13.051 23.458 1.00 93.44 349 SER A N 1
ATOM 2809 C CA . SER A 1 349 ? -30.529 12.229 22.250 1.00 93.44 349 SER A CA 1
ATOM 2810 C C . SER A 1 349 ? -29.199 12.424 21.522 1.00 93.44 349 SER A C 1
ATOM 2812 O O . SER A 1 349 ? -28.665 13.531 21.444 1.00 93.44 349 SER A O 1
ATOM 2814 N N . LYS A 1 350 ? -28.635 11.326 21.009 1.00 96.12 350 LYS A N 1
ATOM 2815 C CA . LYS A 1 350 ? -27.339 11.302 20.321 1.00 96.12 350 LYS A CA 1
ATOM 2816 C C . LYS A 1 350 ? -27.543 10.832 18.897 1.00 96.12 350 LYS A C 1
ATOM 2818 O O . LYS A 1 350 ? -28.142 9.783 18.671 1.00 96.12 350 LYS A O 1
ATOM 2823 N N . ILE A 1 351 ? -27.048 11.602 17.938 1.00 96.06 351 ILE A N 1
ATOM 2824 C CA . ILE A 1 351 ? -27.274 11.355 16.516 1.00 96.06 351 ILE A CA 1
ATOM 2825 C C . ILE A 1 351 ? -25.936 11.403 15.785 1.00 96.06 351 ILE A C 1
ATOM 2827 O O . ILE A 1 351 ? -25.173 12.363 15.928 1.00 96.06 351 ILE A O 1
ATOM 2831 N N . LEU A 1 352 ? -25.664 10.380 14.970 1.00 96.81 352 LEU A N 1
ATOM 2832 C CA . LEU A 1 352 ? -24.549 10.405 14.026 1.00 96.81 352 LEU A CA 1
ATOM 2833 C C . LEU A 1 352 ? -24.732 11.607 13.096 1.00 96.81 352 LEU A C 1
ATOM 2835 O O . LEU A 1 352 ? -25.769 11.720 12.448 1.00 96.81 352 LEU A O 1
ATOM 2839 N N . TYR A 1 353 ? -23.766 12.513 13.025 1.00 93.94 353 TYR A N 1
ATOM 2840 C CA . TYR A 1 353 ? -23.924 13.737 12.246 1.00 93.94 353 TYR A CA 1
ATOM 2841 C C . TYR A 1 353 ? -23.156 13.673 10.933 1.00 93.94 353 TYR A C 1
ATOM 2843 O O . TYR A 1 353 ? -23.765 13.727 9.871 1.00 93.94 353 TYR A O 1
ATOM 2851 N N . SER A 1 354 ? -21.832 13.562 10.996 1.00 93.06 354 SER A N 1
ATOM 2852 C CA . SER A 1 354 ? -20.974 13.601 9.812 1.00 93.06 354 SER A CA 1
ATOM 2853 C C . SER A 1 354 ? -19.589 13.027 10.111 1.00 93.06 354 SER A C 1
ATOM 2855 O O . SER A 1 354 ? -19.378 12.393 11.145 1.00 93.06 354 SER A O 1
ATOM 2857 N N . ILE A 1 355 ? -18.641 13.261 9.208 1.00 94.06 355 ILE A N 1
ATOM 2858 C CA . ILE A 1 355 ? -17.232 12.926 9.371 1.00 94.06 355 ILE A CA 1
ATOM 2859 C C . ILE A 1 355 ? -16.371 14.012 8.723 1.00 94.06 355 ILE A C 1
ATOM 2861 O O . ILE A 1 355 ? -16.689 14.474 7.632 1.00 94.06 355 ILE A O 1
ATOM 2865 N N . SER A 1 356 ? -15.300 14.414 9.404 1.00 93.69 356 SER A N 1
ATOM 2866 C CA . SER A 1 356 ? -14.376 15.468 8.970 1.00 93.69 356 SER A CA 1
ATOM 2867 C C . SER A 1 356 ? -12.974 14.906 8.748 1.00 93.69 356 SER A C 1
ATOM 2869 O O . SER A 1 356 ? -12.498 14.118 9.560 1.00 93.69 356 SER A O 1
ATOM 2871 N N . ASP A 1 357 ? -12.284 15.372 7.712 1.00 90.81 357 ASP A N 1
ATOM 2872 C CA . ASP A 1 357 ? -10.849 15.156 7.463 1.00 90.81 357 ASP A CA 1
ATOM 2873 C C . ASP A 1 357 ? -9.972 16.326 7.936 1.00 90.81 357 ASP A C 1
ATOM 2875 O O . ASP A 1 357 ? -8.746 16.243 7.936 1.00 90.81 357 ASP A O 1
ATOM 2879 N N . SER A 1 358 ? -10.586 17.429 8.372 1.00 93.06 358 SER A N 1
ATOM 2880 C CA . SER A 1 358 ? -9.863 18.595 8.869 1.00 93.06 358 SER A CA 1
ATOM 2881 C C . SER A 1 358 ? -9.534 18.467 10.361 1.00 93.06 358 SER A C 1
ATOM 2883 O O . SER A 1 358 ? -10.465 18.380 11.170 1.00 93.06 358 SER A O 1
ATOM 2885 N N . PRO A 1 359 ? -8.251 18.584 10.771 1.00 91.38 359 PRO A N 1
ATOM 2886 C CA . PRO A 1 359 ? -7.860 18.612 12.183 1.00 91.38 359 PRO A CA 1
ATOM 2887 C C . PRO A 1 359 ? -8.478 19.771 12.973 1.00 91.38 359 PRO A C 1
ATOM 2889 O O . PRO A 1 359 ? -8.539 19.720 14.200 1.00 91.38 359 PRO A O 1
ATOM 2892 N N . ASN A 1 360 ? -8.972 20.813 12.292 1.00 91.44 360 ASN A N 1
ATOM 2893 C CA . ASN A 1 360 ? -9.627 21.956 12.929 1.00 91.44 360 ASN A CA 1
ATOM 2894 C C . ASN A 1 360 ? -10.862 21.553 13.743 1.00 91.44 360 ASN A C 1
ATOM 2896 O O . ASN A 1 360 ? -11.202 22.254 14.698 1.00 91.44 360 ASN A O 1
ATOM 2900 N N . ILE A 1 361 ? -11.502 20.423 13.414 1.00 89.88 361 ILE A N 1
ATOM 2901 C CA . ILE A 1 361 ? -12.646 19.900 14.169 1.00 89.88 361 ILE A CA 1
ATOM 2902 C C . ILE A 1 361 ? -12.288 19.618 15.637 1.00 89.88 361 ILE A C 1
ATOM 2904 O O . ILE A 1 361 ? -13.117 19.806 16.521 1.00 89.88 361 ILE A O 1
ATOM 2908 N N . LEU A 1 362 ? -11.023 19.283 15.922 1.00 91.81 362 LEU A N 1
ATOM 2909 C CA . LEU A 1 362 ? -10.527 19.015 17.274 1.00 91.81 362 LEU A CA 1
ATOM 2910 C C . LEU A 1 362 ? -10.586 20.238 18.195 1.00 91.81 362 LEU A C 1
ATOM 2912 O O . LEU A 1 362 ? -10.582 20.085 19.416 1.00 91.81 362 LEU A O 1
ATOM 2916 N N . ASN A 1 363 ? -10.663 21.454 17.643 1.00 89.19 363 ASN A N 1
ATOM 2917 C CA . ASN A 1 363 ? -10.813 22.663 18.452 1.00 89.19 363 ASN A CA 1
ATOM 2918 C C . ASN A 1 363 ? -12.122 22.669 19.252 1.00 89.19 363 ASN A C 1
ATOM 2920 O O . ASN A 1 363 ? -12.160 23.291 20.309 1.00 89.19 363 ASN A O 1
ATOM 2924 N N . GLN A 1 364 ? -13.146 21.932 18.810 1.00 84.31 364 GLN A N 1
ATOM 2925 C CA . GLN A 1 364 ? -14.407 21.804 19.545 1.00 84.31 364 GLN A CA 1
ATOM 2926 C C . GLN A 1 364 ? -14.220 21.156 20.921 1.00 84.31 364 GLN A C 1
ATOM 2928 O O . GLN A 1 364 ? -14.980 21.456 21.828 1.00 84.31 364 GLN A O 1
ATOM 2933 N N . LEU A 1 365 ? -13.177 20.343 21.124 1.00 87.44 365 LEU A N 1
ATOM 2934 C CA . LEU A 1 365 ? -12.890 19.694 22.412 1.00 87.44 365 LEU A CA 1
ATOM 2935 C C . LEU A 1 365 ? -12.347 20.656 23.484 1.00 87.44 365 LEU A C 1
ATOM 2937 O O . LEU A 1 365 ? -12.201 20.266 24.643 1.00 87.44 365 LEU A O 1
ATOM 2941 N N . LYS A 1 366 ? -11.981 21.889 23.109 1.00 78.38 366 LYS A N 1
ATOM 2942 C CA . LYS A 1 366 ? -11.362 22.868 24.020 1.00 78.38 366 LYS A CA 1
ATOM 2943 C C . LYS A 1 366 ? -12.385 23.622 24.870 1.00 78.38 366 LYS A C 1
ATOM 2945 O O . LYS A 1 366 ? -12.029 24.106 25.941 1.00 78.38 366 LYS A O 1
ATOM 2950 N N . GLU A 1 367 ? -13.629 23.709 24.414 1.00 66.44 367 GLU A N 1
ATOM 2951 C CA . GLU A 1 367 ? -14.712 24.411 25.102 1.00 66.44 367 GLU A CA 1
ATOM 2952 C C . GLU A 1 367 ? -15.641 23.380 25.748 1.00 66.44 367 GLU A C 1
ATOM 2954 O O . GLU A 1 367 ? -16.417 22.717 25.058 1.00 66.44 367 GLU A O 1
ATOM 2959 N N . LYS A 1 368 ? -15.508 23.199 27.066 1.00 63.03 368 LYS A N 1
ATOM 2960 C CA . LYS A 1 368 ? -16.322 22.260 27.849 1.00 63.03 368 LYS A CA 1
ATOM 2961 C C . LYS A 1 368 ? -17.596 22.882 28.386 1.00 63.03 368 LYS A C 1
ATOM 2963 O O . LYS A 1 368 ? -17.597 24.094 28.692 1.00 63.03 368 LYS A O 1
#

Secondary structure (DSSP, 8-state):
--S--HHHHHHHHHHHHHHHHHHHHHH-----HHHHHHHHHHHHHHHHHHHHHHHHHHHTTSB-TTSPBPPHHHHHHHHHHHHHIIIIIHHHHHHHHHHHHHHHHHHHHHHHHTTTT--EEEEPPP--SS--HHHHTTTT-EEETT-HHHHHHTTTSSTT----EEEE-SPP--------GGGSPPTT-SS-HHHH--SS-TTSHHHHTPPTTHHHHHHHHHHHH-GGGSPPSSPPPTT-HHHHHHHHHHHHHHHHHHTTT-EEEETTEEEEEE--HHHHHHHHHS--TTHHHHHHHGGGHHHHHHHSEEEEEEE---SSTTEEEEEEEEEEETTEEEEEEEEEETTS-EEEEEEE--GGGGGGGG--

Radius of gyration: 24.67 Å; chains: 1; bounding box: 61×61×63 Å

Sequence (368 aa):
MTEIEETLFNETFRIMTDATNKGLSKSGAEVTPGFRQKLEQGNAVFSAFKVHRMQNDIAAQLYDSNGVLKPFEQWKNDVHPMLDHHIGHWLRTEYNTAVIRARQAADWQRFEQYADILPNLEWMPSTSANPGADHKVFWGTILPISHPFWNMHRPGDRWNCKCSLSATDEPPTGAPRSNDPKDRPAPGLDNNPGVDGKLFSDTHPYIANAYEGAKDAVMTFLKNYFPDYAKVKVEPQHDQDGKYSERTKEIKKEARAELQGTTLVHPEFKGEIAISRRSIDEWTNQPHVHYAHKNELIFQIGSVLKKAKYLGYGKDASPKPGSKWVHLFEIKILGDKSWIVVKEYEDGSKILYSISDSPNILNQLKEK

Organism: Bacteroides uniformis (NCBI:txid820)

pLDDT: mean 89.27, std 10.81, range [44.94, 98.38]

InterPro domains:
  IPR006528 Phage head morphogenesis domain [PF04233] (73-165)
  IPR040824 Large polyvalent protein-associated domain 3 [PF18798] (245-351)